Protein AF-R7K7F5-F1 (afdb_monomer)

Mean predicted aligned error: 11.97 Å

Nearest PDB structures (foldseek):
  2rld-assembly1_B  TM=5.251E-01  e=1.032E+00  Bacteroides thetaiotaomicron VPI-5482
  1is1-assembly1_A  TM=4.657E-01  e=9.134E+00  Vibrio parahaemolyticus
  3bt5-assembly1_A  TM=2.840E-01  e=6.474E+00  Deinococcus radiodurans R1 = ATCC 13939 = DSM 20539

Structure (mmCIF, N/CA/C/O backbone):
data_AF-R7K7F5-F1
#
_entry.id   AF-R7K7F5-F1
#
loop_
_atom_site.group_PDB
_atom_site.id
_atom_site.type_symbol
_atom_site.label_atom_id
_atom_site.label_alt_id
_atom_site.label_comp_id
_atom_site.label_asym_id
_atom_site.label_entity_id
_atom_site.label_seq_id
_atom_site.pdbx_PDB_ins_code
_atom_site.Cartn_x
_atom_site.Cartn_y
_atom_site.Cartn_z
_atom_site.occupancy
_atom_site.B_iso_or_equiv
_atom_site.auth_seq_id
_atom_site.auth_comp_id
_atom_site.auth_asym_id
_atom_site.auth_atom_id
_atom_site.pdbx_PDB_model_num
ATOM 1 N N . MET A 1 1 ? 0.189 36.444 13.139 1.00 42.84 1 MET A N 1
ATOM 2 C CA . MET A 1 1 ? -0.759 36.155 14.230 1.00 42.84 1 MET A CA 1
ATOM 3 C C . MET A 1 1 ? -0.309 34.833 1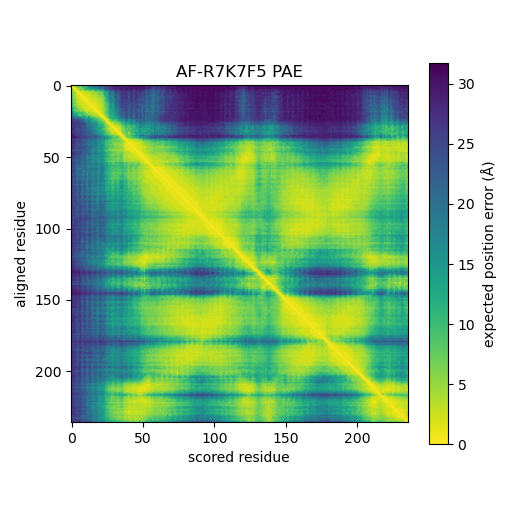4.823 1.00 42.84 1 MET A C 1
ATOM 5 O O . MET A 1 1 ? -0.380 33.825 14.134 1.00 42.84 1 MET A O 1
ATOM 9 N N . ALA A 1 2 ? 0.376 34.879 15.965 1.00 42.78 2 ALA A N 1
ATOM 10 C CA . ALA A 1 2 ? 0.943 33.694 16.593 1.00 42.78 2 ALA A CA 1
ATOM 11 C C . ALA A 1 2 ? -0.203 32.926 17.255 1.00 42.78 2 ALA A C 1
ATOM 13 O O . ALA A 1 2 ? -0.768 33.413 18.228 1.00 42.78 2 ALA A O 1
ATOM 14 N N . ASP A 1 3 ? -0.577 31.775 16.693 1.00 49.88 3 ASP A N 1
ATOM 15 C CA . ASP A 1 3 ? -1.422 30.800 17.382 1.00 49.88 3 ASP A CA 1
ATOM 16 C C . ASP A 1 3 ? -0.770 30.512 18.736 1.00 49.88 3 ASP A C 1
ATOM 18 O O . ASP A 1 3 ? 0.332 29.955 18.786 1.00 49.88 3 ASP A O 1
ATOM 22 N N . ASN A 1 4 ? -1.411 30.953 19.815 1.00 58.72 4 ASN A N 1
ATOM 23 C CA . ASN A 1 4 ? -0.859 30.895 21.157 1.00 58.72 4 ASN A CA 1
ATOM 24 C C . ASN A 1 4 ? -0.593 29.431 21.517 1.00 58.72 4 ASN A C 1
ATOM 26 O O . ASN A 1 4 ? -1.505 28.629 21.708 1.00 58.72 4 ASN A O 1
ATOM 30 N N . VAL A 1 5 ? 0.687 29.075 21.593 1.00 61.22 5 VAL A N 1
ATOM 31 C CA . VAL A 1 5 ? 1.154 27.727 21.947 1.00 61.22 5 VAL A CA 1
ATOM 32 C C . VAL A 1 5 ? 0.587 27.299 23.307 1.00 61.22 5 VAL A C 1
ATOM 34 O O . VAL A 1 5 ? 0.309 26.121 23.509 1.00 61.22 5 VAL A O 1
ATOM 37 N N . PHE A 1 6 ? 0.329 28.268 24.190 1.00 60.16 6 PHE A N 1
ATOM 38 C CA . PHE A 1 6 ? -0.319 28.073 25.483 1.00 60.16 6 PHE A CA 1
ATOM 39 C C . PHE A 1 6 ? -1.788 27.643 25.384 1.00 60.16 6 PHE A C 1
ATOM 41 O O . PHE A 1 6 ? -2.190 26.773 26.146 1.00 60.16 6 PHE A O 1
ATOM 48 N N . ASP A 1 7 ? -2.557 28.146 24.414 1.00 64.25 7 ASP A N 1
ATOM 49 C CA . ASP A 1 7 ? -3.960 27.742 24.237 1.00 64.25 7 ASP A CA 1
ATOM 50 C C . ASP A 1 7 ? -4.047 26.298 23.718 1.00 64.25 7 ASP A C 1
ATOM 52 O O . ASP A 1 7 ? -4.863 25.507 24.186 1.00 64.25 7 ASP A O 1
ATOM 56 N N . LYS A 1 8 ? -3.126 25.904 22.823 1.00 64.50 8 LYS A N 1
ATOM 57 C CA . LYS A 1 8 ? -3.000 24.507 22.362 1.00 64.50 8 LYS A CA 1
ATOM 58 C C . LYS A 1 8 ? -2.512 23.568 23.469 1.00 64.50 8 LYS A C 1
ATOM 60 O O . LYS A 1 8 ? -2.929 22.414 23.499 1.00 64.50 8 LYS A O 1
ATOM 65 N N . LEU A 1 9 ? -1.648 24.043 24.368 1.00 62.72 9 LEU A N 1
ATOM 66 C CA . LEU A 1 9 ? -1.193 23.289 25.541 1.00 62.72 9 LEU A CA 1
ATOM 67 C C . LEU A 1 9 ? -2.306 23.113 26.577 1.00 62.72 9 LEU A C 1
ATOM 69 O O . LEU A 1 9 ? -2.434 22.022 27.118 1.00 62.72 9 LEU A O 1
ATOM 73 N N . ASP A 1 10 ? -3.132 24.132 26.817 1.00 61.47 10 ASP A N 1
ATOM 74 C CA . ASP A 1 10 ? -4.262 24.049 27.751 1.00 61.47 10 ASP A CA 1
ATOM 75 C C . ASP A 1 10 ? -5.374 23.131 27.213 1.00 61.47 10 ASP A C 1
ATOM 77 O O . ASP A 1 10 ? -5.955 22.325 27.942 1.00 61.47 10 ASP A O 1
ATOM 81 N N . GLU A 1 11 ? -5.618 23.170 25.901 1.00 62.66 11 GLU A N 1
ATOM 82 C CA . GLU A 1 11 ? -6.550 22.260 25.237 1.00 62.66 11 GLU A CA 1
ATOM 83 C C . GLU A 1 11 ? -6.030 20.810 25.247 1.00 62.66 11 GLU A C 1
ATOM 85 O O . GLU A 1 11 ? -6.786 19.880 25.532 1.00 62.66 11 GLU A O 1
ATOM 90 N N . GLN A 1 12 ? -4.723 20.601 25.039 1.00 59.59 12 GLN A N 1
ATOM 91 C CA . GLN A 1 12 ? -4.098 19.281 25.168 1.00 59.59 12 GLN A CA 1
ATOM 92 C C . GLN A 1 12 ? -4.051 18.779 26.613 1.00 59.59 12 GLN A C 1
ATOM 94 O O . GLN A 1 12 ? -4.277 17.593 26.827 1.00 59.59 12 GLN A O 1
ATOM 99 N N . ALA A 1 13 ? -3.838 19.650 27.601 1.00 57.62 13 ALA A N 1
ATOM 100 C CA . ALA A 1 13 ? -3.879 19.297 29.018 1.00 57.62 13 ALA A CA 1
ATOM 101 C C . ALA A 1 13 ? -5.294 18.901 29.463 1.00 57.62 13 ALA A C 1
ATOM 103 O O . ALA A 1 13 ? -5.458 17.929 30.195 1.00 57.62 13 ALA A O 1
ATOM 104 N N . LYS A 1 14 ? -6.336 19.579 28.961 1.00 57.72 14 LYS A N 1
ATOM 105 C CA . LYS A 1 14 ? -7.742 19.195 29.187 1.00 57.72 14 LYS A CA 1
ATOM 106 C C . LYS A 1 14 ? -8.100 17.863 28.535 1.00 57.72 14 LYS A C 1
ATOM 108 O O . LYS A 1 14 ? -8.877 17.098 29.104 1.00 57.72 14 LYS A O 1
ATOM 113 N N . VAL A 1 15 ? -7.548 17.573 27.358 1.00 55.75 15 VAL A N 1
ATOM 114 C CA . VAL A 1 15 ? -7.740 16.282 26.683 1.00 55.75 15 VAL A CA 1
ATOM 115 C C . VAL A 1 15 ? -6.975 15.168 27.404 1.00 55.75 15 VAL A C 1
ATOM 117 O O . VAL A 1 15 ? -7.567 14.122 27.648 1.00 55.75 15 VAL A O 1
ATOM 120 N N . LEU A 1 16 ? -5.727 15.397 27.831 1.00 49.72 16 LEU A N 1
ATOM 121 C CA . LEU A 1 16 ? -4.965 14.438 28.641 1.00 49.72 16 LEU A CA 1
ATOM 122 C C . LEU A 1 16 ? -5.639 14.172 29.987 1.00 49.72 16 LEU A C 1
ATOM 124 O O . LEU A 1 16 ? -5.789 13.020 30.359 1.00 49.72 16 LEU A O 1
ATOM 128 N N . ALA A 1 17 ? -6.130 15.202 30.676 1.00 54.56 17 ALA A N 1
ATOM 129 C CA . ALA A 1 17 ? -6.840 15.034 31.943 1.00 54.56 17 ALA A CA 1
ATOM 130 C C . ALA A 1 17 ? -8.149 14.238 31.787 1.00 54.56 17 ALA A C 1
ATOM 132 O O . ALA A 1 17 ? -8.544 13.528 32.707 1.00 54.56 17 ALA A O 1
ATOM 133 N N . ARG A 1 18 ? -8.821 14.318 30.628 1.00 53.81 18 ARG A N 1
ATOM 134 C CA . ARG A 1 18 ? -9.973 13.452 30.313 1.00 53.81 18 ARG A CA 1
ATOM 135 C C . ARG A 1 18 ? -9.548 12.017 30.007 1.00 53.81 18 ARG A C 1
ATOM 137 O O . ARG A 1 18 ? -10.256 11.098 30.393 1.00 53.81 18 ARG A O 1
ATOM 144 N N . ILE A 1 19 ? -8.413 11.819 29.341 1.00 53.62 19 ILE A N 1
ATOM 145 C CA . ILE A 1 19 ? -7.899 10.487 28.996 1.00 53.62 19 ILE A CA 1
ATOM 146 C C . ILE A 1 19 ? -7.333 9.775 30.230 1.00 53.62 19 ILE A C 1
ATOM 148 O O . ILE A 1 19 ? -7.687 8.623 30.449 1.00 53.62 19 ILE A O 1
ATOM 152 N N . ASP A 1 20 ? -6.545 10.442 31.076 1.00 46.47 20 ASP A N 1
ATOM 153 C CA . ASP A 1 20 ? -6.024 9.866 32.325 1.00 46.47 20 ASP A CA 1
ATOM 154 C C . ASP A 1 20 ? -7.163 9.513 33.285 1.00 46.47 20 ASP A C 1
ATOM 156 O O . ASP A 1 20 ? -7.196 8.404 33.818 1.00 46.47 20 ASP A O 1
ATOM 160 N N . LYS A 1 21 ? -8.168 10.392 33.409 1.00 47.97 21 LYS A N 1
ATOM 161 C CA . LYS A 1 21 ? -9.383 10.098 34.178 1.00 47.97 21 LYS A CA 1
ATOM 162 C C . LYS A 1 21 ? -10.139 8.891 33.606 1.00 47.97 21 LYS A C 1
ATOM 164 O O . LYS A 1 21 ? -10.532 8.006 34.350 1.00 47.97 21 LYS A O 1
ATOM 169 N N . ASN A 1 22 ? -10.258 8.781 32.282 1.00 48.22 22 ASN A N 1
ATOM 170 C CA . ASN A 1 22 ? -10.951 7.665 31.628 1.00 48.22 22 ASN A CA 1
ATOM 171 C C . ASN A 1 22 ? -10.124 6.368 31.526 1.00 48.22 22 ASN A C 1
ATOM 173 O O . ASN A 1 22 ? -10.681 5.323 31.196 1.00 48.22 22 ASN A O 1
ATOM 177 N N . THR A 1 23 ? -8.816 6.398 31.788 1.00 43.00 23 THR A N 1
ATOM 178 C CA . THR A 1 23 ? -7.955 5.205 31.704 1.00 43.00 23 THR A CA 1
ATOM 179 C C . THR A 1 23 ? -7.727 4.583 33.084 1.00 43.00 23 THR A C 1
ATOM 181 O O . THR A 1 23 ? -7.620 3.361 33.168 1.00 43.00 23 THR A O 1
ATOM 184 N N . SER A 1 24 ? -7.741 5.372 34.172 1.00 43.38 24 SER A N 1
ATOM 185 C CA . SER A 1 24 ? -7.674 4.837 35.541 1.00 43.38 24 SER A CA 1
ATOM 186 C C . SER A 1 24 ? -9.042 4.577 36.186 1.00 43.38 24 SER A C 1
ATOM 188 O O . SER A 1 24 ? -9.156 3.600 36.920 1.00 43.38 24 SER A O 1
ATOM 190 N N . ASP A 1 25 ? -10.082 5.380 35.905 1.00 49.41 25 ASP A N 1
ATOM 191 C CA . ASP A 1 25 ? -11.393 5.234 36.578 1.00 49.41 25 ASP A CA 1
ATOM 192 C C . ASP A 1 25 ? -12.335 4.232 35.888 1.00 49.41 25 ASP A C 1
ATOM 194 O O . ASP A 1 25 ? -13.235 3.689 36.520 1.00 49.41 25 ASP A O 1
ATOM 198 N N . ASN A 1 26 ? -12.156 3.926 34.600 1.00 51.06 26 ASN A N 1
ATOM 199 C CA . ASN A 1 26 ? -13.122 3.065 33.901 1.00 51.06 26 ASN A CA 1
ATOM 200 C C . ASN A 1 26 ? -12.960 1.572 34.225 1.00 51.06 26 ASN A C 1
ATOM 202 O O . ASN A 1 26 ? -13.929 0.826 34.135 1.00 51.06 26 ASN A O 1
ATOM 206 N N . SER A 1 27 ? -11.773 1.134 34.660 1.00 52.81 27 SER A N 1
ATOM 207 C CA . SER A 1 27 ? -11.554 -0.238 35.146 1.00 52.81 27 SER A CA 1
ATOM 208 C C . SER A 1 27 ? -12.390 -0.530 36.395 1.00 52.81 27 SER A C 1
ATOM 210 O O . SER A 1 27 ? -13.025 -1.577 36.473 1.00 52.81 27 SER A O 1
ATOM 212 N N . SER A 1 28 ? -12.419 0.395 37.361 1.00 58.22 28 SER A N 1
ATOM 213 C CA . SER A 1 28 ? -13.213 0.249 38.585 1.00 58.22 28 SER A CA 1
ATOM 214 C C . SER A 1 28 ? -14.709 0.408 38.325 1.00 58.22 28 SER A C 1
ATOM 216 O O . SER A 1 28 ? -15.484 -0.317 38.935 1.00 58.22 28 SER A O 1
ATOM 218 N N . VAL A 1 29 ? -15.119 1.277 37.392 1.00 60.91 29 VAL A N 1
ATOM 219 C CA . VAL A 1 29 ? -16.533 1.452 37.005 1.00 60.91 29 VAL A CA 1
ATOM 220 C C . VAL A 1 29 ? -17.081 0.219 36.281 1.00 60.91 29 VAL A C 1
ATOM 222 O O . VAL A 1 29 ? -18.193 -0.217 36.568 1.00 60.91 29 VAL A O 1
ATOM 225 N N . VAL A 1 30 ? -16.309 -0.383 35.370 1.00 60.31 30 VAL A N 1
ATOM 226 C CA . VAL A 1 30 ? -16.699 -1.634 34.698 1.00 60.31 30 VAL A CA 1
ATOM 227 C C . VAL A 1 30 ? -16.749 -2.784 35.702 1.00 60.31 30 VAL A C 1
ATOM 229 O O . VAL A 1 30 ? -17.730 -3.524 35.711 1.00 60.31 30 VAL A O 1
ATOM 232 N N . ASP A 1 31 ? -15.765 -2.896 36.597 1.00 62.72 31 ASP A N 1
ATOM 233 C CA . ASP A 1 31 ? -15.765 -3.902 37.665 1.00 62.72 31 ASP A CA 1
ATOM 234 C C . ASP A 1 31 ? -16.919 -3.709 38.667 1.00 62.72 31 ASP A C 1
ATOM 236 O O . ASP A 1 31 ? -17.511 -4.693 39.115 1.00 62.72 31 ASP A O 1
ATOM 240 N N . GLU A 1 32 ? -17.276 -2.468 39.016 1.00 61.78 32 GLU A N 1
ATOM 241 C CA . GLU A 1 32 ? -18.440 -2.155 39.857 1.00 61.78 32 GLU A CA 1
ATOM 242 C C . GLU A 1 32 ? -19.752 -2.497 39.154 1.00 61.78 32 GLU A C 1
ATOM 244 O O . GLU A 1 32 ? -20.620 -3.128 39.762 1.00 61.78 32 GLU A O 1
ATOM 249 N N . MET A 1 33 ? -19.908 -2.142 37.877 1.00 60.66 33 MET A N 1
ATOM 250 C CA . MET A 1 33 ? -21.117 -2.465 37.116 1.00 60.66 33 MET A CA 1
ATOM 251 C C . MET A 1 33 ? -21.248 -3.973 36.857 1.00 60.66 33 MET A C 1
ATOM 253 O O . MET A 1 33 ? -22.356 -4.506 36.939 1.00 60.66 33 MET A O 1
ATOM 257 N N . LEU A 1 34 ? -20.137 -4.682 36.625 1.00 62.75 34 LEU A N 1
ATOM 258 C CA . LEU A 1 34 ? -20.099 -6.145 36.513 1.00 62.75 34 LEU A CA 1
ATOM 259 C C . LEU A 1 34 ? -20.484 -6.838 37.828 1.00 62.75 34 LEU A C 1
ATOM 261 O O . LEU A 1 34 ? -21.149 -7.872 37.795 1.00 62.75 34 LEU A O 1
ATOM 265 N N . LYS A 1 35 ? -20.090 -6.277 38.980 1.00 62.09 35 LYS A N 1
ATOM 266 C CA . LYS A 1 35 ? -20.391 -6.837 40.311 1.00 62.09 35 LYS A CA 1
ATOM 267 C C . LYS A 1 35 ? -21.779 -6.475 40.837 1.00 62.09 35 LYS A C 1
ATOM 269 O O . LYS A 1 35 ? -22.328 -7.248 41.620 1.00 62.09 35 LYS A O 1
ATOM 274 N N . THR A 1 36 ? -22.337 -5.334 40.432 1.00 58.97 36 THR A N 1
ATOM 275 C CA . THR A 1 36 ? -23.510 -4.746 41.104 1.00 58.97 36 THR A CA 1
ATOM 276 C C . THR A 1 36 ? -24.751 -4.687 40.209 1.00 58.97 36 THR A C 1
ATOM 278 O O . THR A 1 36 ? -25.832 -5.008 40.690 1.00 58.97 36 THR A O 1
ATOM 281 N N . ASN A 1 37 ? -24.621 -4.371 38.909 1.00 62.34 37 ASN A N 1
ATOM 282 C CA . ASN A 1 37 ? -25.755 -4.059 38.022 1.00 62.34 37 ASN A CA 1
ATOM 283 C C . ASN A 1 37 ? -25.584 -4.631 36.597 1.00 62.34 37 ASN A C 1
ATOM 285 O O . ASN A 1 37 ? -25.561 -3.900 35.603 1.00 62.34 37 ASN A O 1
ATOM 289 N N . SER A 1 38 ? -25.535 -5.961 36.463 1.00 68.38 38 SER A N 1
ATOM 290 C CA . SER A 1 38 ? -25.406 -6.632 35.155 1.00 68.38 38 SER A CA 1
ATOM 291 C C . SER A 1 38 ? -26.491 -6.220 34.143 1.00 68.38 38 SER A C 1
ATOM 293 O O . SER A 1 38 ? -26.207 -6.100 32.954 1.00 68.38 38 SER A O 1
ATOM 295 N N . SER A 1 39 ? -27.710 -5.924 34.610 1.00 77.00 39 SER A N 1
ATOM 296 C CA . SER A 1 39 ? -28.827 -5.403 33.805 1.00 77.00 39 SER A CA 1
ATOM 297 C C . SER A 1 39 ? -28.504 -4.075 33.110 1.00 77.00 39 SER A C 1
ATOM 299 O O . SER A 1 39 ? -28.768 -3.918 31.917 1.00 77.00 39 SER A O 1
ATOM 301 N N . GLU A 1 40 ? -27.921 -3.121 33.836 1.00 80.00 40 GLU A N 1
ATOM 302 C CA . GLU A 1 40 ? -27.567 -1.807 33.287 1.00 80.00 40 GLU A CA 1
ATOM 303 C C . GLU A 1 40 ? -26.436 -1.931 32.264 1.00 80.00 40 GLU A C 1
ATOM 305 O O . GLU A 1 40 ? -26.461 -1.261 31.232 1.00 80.00 40 GLU A O 1
ATOM 310 N N . LEU A 1 41 ? -25.490 -2.851 32.489 1.00 79.81 41 LEU A N 1
ATOM 311 C CA . LEU A 1 41 ? -24.412 -3.128 31.539 1.00 79.81 41 LEU A CA 1
ATOM 312 C C . LEU A 1 41 ? -24.944 -3.773 30.244 1.00 79.81 41 LEU A C 1
ATOM 314 O O . LEU A 1 41 ? -24.509 -3.414 29.150 1.00 79.81 41 LEU A O 1
ATOM 318 N N . VAL A 1 42 ? -25.939 -4.670 30.338 1.00 82.94 42 VAL A N 1
ATOM 319 C CA . VAL A 1 42 ? -26.652 -5.210 29.161 1.00 82.94 42 VAL A CA 1
ATOM 320 C C . VAL A 1 42 ? -27.335 -4.085 28.377 1.00 82.94 42 VAL A C 1
ATOM 322 O O . VAL A 1 42 ? -27.248 -4.042 27.147 1.00 82.94 42 VAL A O 1
ATOM 325 N N . GLU A 1 43 ? -28.028 -3.177 29.065 1.00 84.38 43 GLU A N 1
ATOM 326 C CA . GLU A 1 43 ? -28.718 -2.051 28.429 1.00 84.38 43 GLU A CA 1
ATOM 327 C C . GLU A 1 43 ? -27.739 -1.033 27.828 1.00 84.38 43 GLU A C 1
ATOM 329 O O . GLU A 1 43 ? -28.009 -0.461 26.767 1.00 84.38 43 GLU A O 1
ATOM 334 N N . PHE A 1 44 ? -26.586 -0.830 28.462 1.00 85.25 44 PHE A N 1
ATOM 335 C CA . PHE A 1 44 ? -25.499 -0.025 27.923 1.00 85.25 44 PHE A CA 1
ATOM 336 C C . PHE A 1 44 ? -24.994 -0.614 26.607 1.00 85.25 44 PHE A C 1
ATOM 338 O O . PHE A 1 44 ? -25.062 0.069 25.590 1.00 85.25 44 PHE A O 1
ATOM 345 N N . VAL A 1 45 ? -24.577 -1.886 26.588 1.00 84.56 45 VAL A N 1
ATOM 346 C CA . VAL A 1 45 ? -24.016 -2.539 25.387 1.00 84.56 45 VAL A CA 1
ATOM 347 C C . VAL A 1 45 ? -24.993 -2.502 24.209 1.00 84.56 45 VAL A C 1
ATOM 349 O O . VAL A 1 45 ? -24.580 -2.283 23.072 1.00 84.56 45 VAL A O 1
ATOM 352 N N . LYS A 1 46 ? -26.296 -2.673 24.466 1.00 85.81 46 LYS A N 1
ATOM 353 C CA . LYS A 1 46 ? -27.334 -2.632 23.421 1.00 85.81 46 LYS A CA 1
ATOM 354 C C . LYS A 1 46 ? -27.541 -1.247 22.809 1.00 85.81 46 LYS A C 1
ATOM 356 O O . LYS A 1 46 ? -27.928 -1.161 21.649 1.00 85.81 46 LYS A O 1
ATOM 361 N N . ASN A 1 47 ? -27.325 -0.192 23.588 1.00 86.06 47 ASN A N 1
ATOM 362 C CA . ASN A 1 47 ? -27.644 1.183 23.204 1.00 86.06 47 ASN A CA 1
ATOM 363 C C . ASN A 1 47 ? -26.406 2.051 22.938 1.00 86.06 47 ASN A C 1
ATOM 365 O O . ASN A 1 47 ? -26.559 3.209 22.560 1.00 86.06 47 ASN A O 1
ATOM 369 N N . ALA A 1 48 ? -25.206 1.550 23.218 1.00 85.38 48 ALA A N 1
ATOM 370 C CA . ALA A 1 48 ? -23.967 2.284 23.031 1.00 85.38 48 ALA A CA 1
ATOM 371 C C . ALA A 1 48 ? -23.541 2.283 21.559 1.00 85.38 48 ALA A C 1
ATOM 373 O O . ALA A 1 48 ? -23.649 1.274 20.853 1.00 85.38 48 ALA A O 1
ATOM 374 N N . ASP A 1 49 ? -23.001 3.416 21.122 1.00 85.19 49 ASP A N 1
ATOM 375 C CA . ASP A 1 49 ? -22.401 3.545 19.806 1.00 85.19 49 ASP A CA 1
ATOM 376 C C . ASP A 1 49 ? -21.061 2.814 19.781 1.00 85.19 49 ASP A C 1
ATOM 378 O O . ASP A 1 49 ? -20.240 2.918 20.694 1.00 85.19 49 ASP A O 1
ATOM 382 N N . ARG A 1 50 ? -20.818 2.081 18.696 1.00 86.19 50 ARG A N 1
ATOM 383 C CA . ARG A 1 50 ? -19.547 1.397 18.465 1.00 86.19 50 ARG A CA 1
ATOM 384 C C . ARG A 1 50 ? -18.620 2.306 17.682 1.00 86.19 50 ARG A C 1
ATOM 386 O O . ARG A 1 50 ? -18.932 2.704 16.554 1.00 86.19 50 ARG A O 1
ATOM 393 N N . VAL A 1 51 ? -17.466 2.604 18.259 1.00 83.38 51 VAL A N 1
ATOM 394 C CA . VAL A 1 51 ? -16.488 3.522 17.677 1.00 83.38 51 VAL A CA 1
ATOM 395 C C . VAL A 1 51 ? -15.103 2.899 17.751 1.00 83.38 51 VAL A C 1
ATOM 397 O O . VAL A 1 51 ? -14.665 2.451 18.805 1.00 83.38 51 VAL A O 1
ATOM 400 N N . PHE A 1 52 ? -14.399 2.877 16.626 1.00 81.88 52 PHE A N 1
ATOM 401 C CA . PHE A 1 52 ? -12.979 2.562 16.586 1.00 81.88 52 PHE A CA 1
ATOM 402 C C . PHE A 1 52 ? -12.174 3.811 16.912 1.00 81.88 52 PHE A C 1
ATOM 404 O O . PHE A 1 52 ? -12.302 4.826 16.225 1.00 81.88 52 PHE A O 1
ATOM 411 N N . ILE A 1 53 ? -11.319 3.721 17.924 1.00 81.75 53 ILE A N 1
ATOM 412 C CA . ILE A 1 53 ? -10.450 4.811 18.368 1.00 81.75 53 ILE A CA 1
ATOM 413 C C . ILE A 1 53 ? -9.000 4.398 18.146 1.00 81.75 53 ILE A C 1
ATOM 415 O O . ILE A 1 53 ? -8.601 3.277 18.463 1.00 81.75 53 ILE A O 1
ATOM 419 N N . TYR A 1 54 ? -8.213 5.298 17.560 1.00 81.06 54 TYR A N 1
ATOM 420 C CA . TYR A 1 54 ? -6.787 5.078 17.341 1.00 81.06 54 TYR A CA 1
ATOM 421 C C . TYR A 1 54 ? -6.041 4.923 18.676 1.00 81.06 54 TYR A C 1
ATOM 423 O O . TYR A 1 54 ? -6.201 5.754 19.566 1.00 81.06 54 TYR A O 1
ATOM 431 N N . CYS A 1 55 ? -5.188 3.900 18.795 1.00 78.12 55 CYS A N 1
ATOM 432 C CA . CYS A 1 55 ? -4.521 3.558 20.061 1.00 78.12 55 CYS A CA 1
ATOM 433 C C . CYS A 1 55 ? -3.472 4.582 20.531 1.00 78.12 55 CYS A C 1
ATOM 435 O O . CYS A 1 55 ? -3.064 4.549 21.686 1.00 78.12 55 CYS A O 1
ATOM 437 N N . GLY A 1 56 ? -2.984 5.449 19.640 1.00 78.00 56 GLY A N 1
ATOM 438 C CA . GLY A 1 56 ? -1.972 6.458 19.964 1.00 78.00 56 GLY A CA 1
ATOM 439 C C . GLY A 1 56 ? -2.524 7.881 19.999 1.00 78.00 56 GLY A C 1
ATOM 440 O O . GLY A 1 56 ? -3.720 8.122 19.861 1.00 78.00 56 GLY A O 1
ATOM 441 N N . ASP A 1 57 ? -1.626 8.858 20.095 1.00 82.12 57 ASP A N 1
ATOM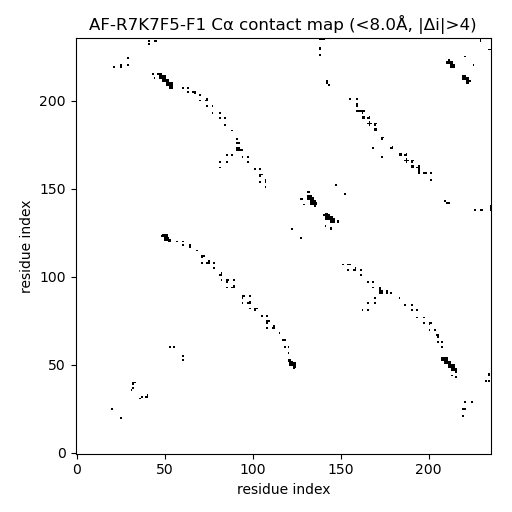 442 C CA . ASP A 1 57 ? -2.015 10.267 20.114 1.00 82.12 57 ASP A CA 1
ATOM 443 C C . ASP A 1 57 ? -2.483 10.778 18.744 1.00 82.12 57 ASP A C 1
ATOM 445 O O . ASP A 1 57 ? -2.007 10.360 17.680 1.00 82.12 57 ASP A O 1
ATOM 449 N N . LYS A 1 58 ? -3.340 11.808 18.761 1.00 80.88 58 LYS A N 1
ATOM 450 C CA . LYS A 1 58 ? -3.754 12.550 17.552 1.00 80.88 58 LYS A CA 1
ATOM 451 C C . LYS A 1 58 ? -2.552 13.089 16.760 1.00 80.88 58 LYS A C 1
ATOM 453 O O . LYS A 1 58 ? -2.584 13.134 15.526 1.00 80.88 58 LYS A O 1
ATOM 458 N N . SER A 1 59 ? -1.485 13.488 17.454 1.00 81.06 59 SER A N 1
ATOM 459 C CA . SER A 1 59 ? -0.237 13.975 16.853 1.00 81.06 59 SER A CA 1
ATOM 460 C C . SER A 1 59 ? 0.511 12.866 16.099 1.00 81.06 59 SER A C 1
ATOM 462 O O . SER A 1 59 ? 0.956 13.088 14.967 1.00 81.06 59 SER A O 1
ATOM 464 N N . ASP A 1 60 ? 0.589 11.661 16.669 1.00 84.38 60 ASP A N 1
ATOM 465 C CA . ASP A 1 60 ? 1.188 10.491 16.025 1.00 84.38 60 ASP A CA 1
ATOM 466 C C . ASP A 1 60 ? 0.371 10.050 14.804 1.00 84.38 60 ASP A C 1
ATOM 468 O O . ASP A 1 60 ? 0.927 9.865 13.717 1.00 84.38 60 ASP A O 1
ATOM 472 N N . LEU A 1 61 ? -0.961 10.007 14.919 1.00 81.56 61 LEU A N 1
ATOM 473 C CA . LEU A 1 61 ? -1.837 9.697 13.788 1.00 81.56 61 LEU A CA 1
ATOM 474 C C . LEU A 1 61 ? -1.645 10.684 12.628 1.00 81.56 61 LEU A C 1
ATOM 476 O O . LEU A 1 61 ? -1.524 10.281 11.467 1.00 81.56 61 LEU A O 1
ATOM 480 N N . SER A 1 62 ? -1.554 11.982 12.928 1.00 82.94 62 SER A N 1
ATOM 481 C CA . SER A 1 62 ? -1.263 13.018 11.931 1.00 82.94 62 SER A CA 1
ATOM 482 C C . SER A 1 62 ? 0.095 12.791 11.252 1.00 82.94 62 SER A C 1
ATOM 484 O O . SER A 1 62 ? 0.207 12.839 10.019 1.00 82.94 62 SER A O 1
ATOM 486 N N . ARG A 1 63 ? 1.130 12.439 12.028 1.00 85.56 63 ARG A N 1
ATOM 487 C CA . ARG A 1 63 ? 2.461 12.099 11.503 1.00 85.56 63 ARG A CA 1
ATOM 488 C C . ARG A 1 63 ? 2.418 10.860 10.603 1.00 85.56 63 ARG A C 1
ATOM 490 O O . ARG A 1 63 ? 3.017 10.878 9.521 1.00 85.56 63 ARG A O 1
ATOM 497 N N . LYS A 1 64 ? 1.693 9.812 10.997 1.00 84.31 64 LYS A N 1
ATOM 498 C CA . LYS A 1 64 ? 1.497 8.584 10.210 1.00 84.31 64 LYS A CA 1
ATOM 499 C C . LYS A 1 64 ? 0.737 8.852 8.911 1.00 84.31 64 LYS A C 1
ATOM 501 O O . LYS A 1 64 ? 1.198 8.434 7.845 1.00 84.31 64 LYS A O 1
ATOM 506 N N . ASN A 1 65 ? -0.344 9.631 8.958 1.00 83.94 65 ASN A N 1
ATOM 507 C CA . ASN A 1 65 ? -1.092 10.069 7.776 1.00 83.94 65 ASN A CA 1
ATOM 508 C C . ASN A 1 65 ? -0.201 10.859 6.804 1.00 83.94 65 ASN A C 1
ATOM 510 O O . ASN A 1 65 ? -0.191 10.584 5.599 1.00 83.94 65 ASN A O 1
ATOM 514 N N . LYS A 1 66 ? 0.624 11.782 7.318 1.00 86.88 66 LYS A N 1
ATOM 515 C CA . LYS A 1 66 ? 1.607 12.523 6.514 1.00 86.88 66 LYS A CA 1
ATOM 516 C C . LYS A 1 66 ? 2.639 11.588 5.876 1.00 86.88 66 LYS A C 1
ATOM 518 O O . LYS A 1 66 ? 2.907 11.705 4.681 1.00 86.88 66 LYS A O 1
A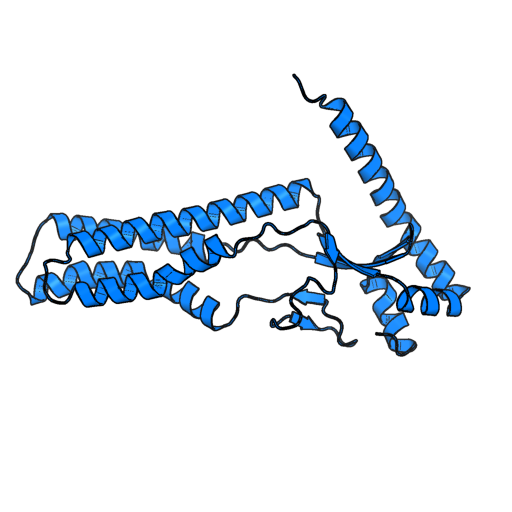TOM 523 N N . LYS A 1 67 ? 3.186 10.629 6.633 1.00 86.75 67 LYS A N 1
ATOM 524 C CA . LYS A 1 67 ? 4.142 9.626 6.125 1.00 86.75 67 LYS A CA 1
ATOM 525 C C . LYS A 1 67 ? 3.523 8.768 5.017 1.00 86.75 67 LYS A C 1
ATOM 527 O O . LYS A 1 67 ? 4.165 8.554 3.988 1.00 86.75 67 LYS A O 1
ATOM 532 N N . ARG A 1 68 ? 2.266 8.336 5.181 1.00 82.56 68 ARG A N 1
ATOM 533 C CA . ARG A 1 68 ? 1.520 7.564 4.173 1.00 82.56 68 ARG A CA 1
ATOM 534 C C . ARG A 1 68 ? 1.302 8.379 2.892 1.00 82.56 68 ARG A C 1
ATOM 536 O O . ARG A 1 68 ? 1.597 7.876 1.810 1.00 82.56 68 ARG A O 1
ATOM 543 N N . ARG A 1 69 ? 0.900 9.651 3.003 1.00 84.31 69 ARG A N 1
ATOM 544 C CA . ARG A 1 69 ? 0.766 10.567 1.854 1.00 84.31 69 ARG A CA 1
ATOM 545 C C . ARG A 1 69 ? 2.089 10.752 1.106 1.00 84.31 69 ARG A C 1
ATOM 547 O O . ARG A 1 69 ? 2.120 10.647 -0.115 1.00 84.31 69 ARG A O 1
ATOM 554 N N . ILE A 1 70 ? 3.188 10.981 1.827 1.00 86.56 70 ILE A N 1
ATOM 555 C CA . ILE A 1 70 ? 4.526 11.117 1.225 1.00 86.56 70 ILE A CA 1
ATOM 556 C C . ILE A 1 70 ? 4.937 9.825 0.510 1.00 86.56 70 ILE A C 1
ATOM 558 O O . ILE A 1 70 ? 5.471 9.888 -0.593 1.00 86.56 70 ILE A O 1
ATOM 562 N N . SER A 1 71 ? 4.673 8.657 1.107 1.00 85.25 71 SER A N 1
ATOM 563 C CA . SER A 1 71 ? 4.940 7.364 0.466 1.00 85.25 71 SER A CA 1
ATOM 564 C C . SER A 1 71 ? 4.177 7.232 -0.855 1.00 85.25 71 SER A C 1
ATOM 566 O O . SER A 1 71 ? 4.780 6.904 -1.870 1.00 85.25 71 SER A O 1
ATOM 568 N N . ILE A 1 72 ? 2.887 7.583 -0.888 1.00 84.44 72 ILE A N 1
ATOM 569 C CA . ILE A 1 72 ? 2.082 7.576 -2.122 1.00 84.44 72 ILE A CA 1
ATOM 570 C C . ILE A 1 72 ? 2.674 8.510 -3.188 1.00 84.44 72 ILE A C 1
ATOM 572 O O . ILE A 1 72 ? 2.828 8.098 -4.334 1.00 84.44 72 ILE A O 1
ATOM 576 N N . ILE A 1 73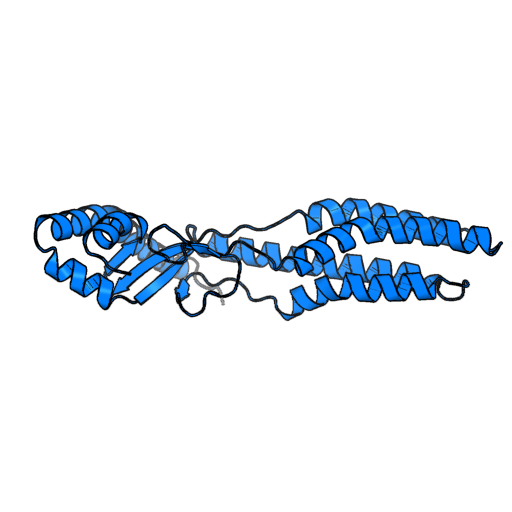 ? 3.066 9.731 -2.815 1.00 86.94 73 ILE A N 1
ATOM 577 C CA . ILE A 1 73 ? 3.694 10.684 -3.746 1.00 86.94 73 ILE A CA 1
ATOM 578 C C . ILE A 1 73 ? 4.997 10.111 -4.317 1.00 86.94 73 ILE A C 1
ATOM 580 O O . ILE A 1 73 ? 5.208 10.168 -5.524 1.00 86.94 73 ILE A O 1
ATOM 584 N N . LYS A 1 74 ? 5.851 9.506 -3.480 1.00 88.12 74 LYS A N 1
ATOM 585 C CA . LYS A 1 74 ? 7.089 8.858 -3.943 1.00 88.12 74 LYS A CA 1
ATOM 586 C C . LYS A 1 74 ? 6.806 7.752 -4.960 1.00 88.12 74 LYS A C 1
ATOM 588 O O . LYS A 1 74 ? 7.495 7.684 -5.971 1.00 88.12 74 LYS A O 1
ATOM 593 N N . LYS A 1 75 ? 5.782 6.925 -4.714 1.00 87.00 75 LYS A N 1
ATOM 594 C CA . LYS A 1 75 ? 5.356 5.864 -5.644 1.00 87.00 75 LYS A CA 1
ATOM 595 C C . LYS A 1 75 ? 4.947 6.451 -6.994 1.00 87.00 75 LYS A C 1
ATOM 597 O O . LYS A 1 75 ? 5.433 5.981 -8.010 1.00 87.00 75 LYS A O 1
ATOM 602 N N . LEU A 1 76 ? 4.134 7.510 -6.997 1.00 88.75 76 LEU A N 1
ATOM 603 C CA . LEU A 1 76 ? 3.717 8.192 -8.227 1.00 88.75 76 LEU A CA 1
ATOM 604 C C . LEU A 1 76 ? 4.896 8.773 -9.012 1.00 88.75 76 LEU A C 1
ATOM 606 O O . LEU A 1 76 ? 4.988 8.553 -10.214 1.00 88.75 76 LEU A O 1
ATOM 610 N N . VAL A 1 77 ? 5.797 9.496 -8.340 1.00 89.62 77 VAL A N 1
ATOM 611 C CA . VAL A 1 77 ? 6.961 10.116 -8.993 1.00 89.62 77 VAL A CA 1
ATOM 612 C C . VAL A 1 77 ? 7.859 9.054 -9.625 1.00 89.62 77 VAL A C 1
ATOM 614 O O . VAL A 1 77 ? 8.258 9.204 -10.775 1.00 89.62 77 VAL A O 1
ATOM 617 N N . LEU A 1 78 ? 8.136 7.961 -8.909 1.00 88.12 78 LEU A N 1
ATOM 618 C CA . LEU A 1 78 ? 8.949 6.863 -9.434 1.00 88.12 78 LEU A CA 1
ATOM 619 C C . LEU A 1 78 ? 8.258 6.172 -10.614 1.00 88.12 78 LEU A C 1
ATOM 621 O O . LEU A 1 78 ? 8.879 6.017 -11.657 1.00 88.12 78 LEU A O 1
ATOM 625 N N . SER A 1 79 ? 6.966 5.854 -10.511 1.00 88.69 79 SER A N 1
ATOM 626 C CA . SER A 1 79 ? 6.203 5.290 -11.631 1.00 88.69 79 SER A CA 1
ATOM 627 C C . SER A 1 79 ? 6.214 6.194 -12.871 1.00 88.69 79 SER A C 1
ATOM 629 O O . SER A 1 79 ? 6.351 5.697 -13.985 1.00 88.69 79 SER A O 1
ATOM 631 N N . LEU A 1 80 ? 6.120 7.518 -12.699 1.00 90.00 80 LEU A N 1
ATOM 632 C CA . LEU A 1 80 ? 6.196 8.476 -13.807 1.00 90.00 80 LEU A CA 1
ATOM 633 C C . LEU A 1 80 ? 7.563 8.464 -14.493 1.00 90.00 80 LEU A C 1
ATOM 635 O O . LEU A 1 80 ? 7.614 8.441 -15.720 1.00 90.00 80 LEU A O 1
ATOM 639 N N . ILE A 1 81 ? 8.657 8.442 -13.723 1.00 91.00 81 ILE A N 1
ATOM 640 C CA . ILE A 1 81 ? 10.020 8.357 -14.274 1.00 91.00 81 ILE A CA 1
ATOM 641 C C . ILE A 1 81 ? 10.145 7.130 -15.184 1.00 91.00 81 ILE A C 1
ATOM 643 O O . ILE A 1 81 ? 10.668 7.238 -16.288 1.00 91.00 81 ILE A O 1
ATOM 647 N N . GLN A 1 82 ? 9.599 5.993 -14.763 1.00 89.31 82 GLN A N 1
ATOM 648 C CA . GLN A 1 82 ? 9.696 4.734 -15.504 1.00 89.31 82 GLN A CA 1
ATOM 649 C C . GLN A 1 82 ? 8.807 4.678 -16.744 1.00 89.31 82 GLN A C 1
ATOM 651 O O . GLN A 1 82 ? 9.172 4.101 -17.764 1.00 89.31 82 GLN A O 1
ATOM 656 N N . ILE A 1 83 ? 7.634 5.312 -16.693 1.00 91.50 83 ILE A N 1
ATOM 657 C CA . ILE A 1 83 ? 6.822 5.489 -17.899 1.00 91.50 83 ILE A CA 1
ATOM 658 C C . ILE A 1 83 ? 7.602 6.335 -18.909 1.00 91.50 83 ILE A C 1
ATOM 660 O O . ILE A 1 83 ? 7.640 5.983 -20.084 1.00 91.50 83 ILE A O 1
ATOM 664 N N . ILE A 1 84 ? 8.261 7.410 -18.463 1.00 91.56 84 ILE A N 1
ATOM 665 C CA . ILE A 1 84 ? 9.039 8.301 -19.333 1.00 91.56 84 ILE A CA 1
ATOM 666 C C . ILE A 1 84 ? 10.246 7.580 -19.952 1.00 91.56 84 ILE A C 1
ATOM 668 O O . ILE A 1 84 ? 10.487 7.766 -21.146 1.00 91.56 84 ILE A O 1
ATOM 672 N N . THR A 1 85 ? 10.981 6.745 -19.204 1.00 90.56 85 THR A N 1
ATOM 673 C CA . THR A 1 85 ? 12.125 5.987 -19.757 1.00 90.56 85 THR A CA 1
ATOM 674 C C . THR A 1 85 ? 11.688 5.053 -20.883 1.00 90.56 85 THR A C 1
ATOM 676 O O . THR A 1 85 ? 12.311 5.025 -21.944 1.00 90.56 85 THR A O 1
ATOM 679 N N . VAL A 1 86 ? 10.571 4.346 -20.698 1.00 91.12 86 VAL A N 1
ATOM 680 C CA . VAL A 1 86 ? 9.994 3.465 -21.722 1.00 91.12 86 VAL A CA 1
ATOM 681 C C . VAL A 1 86 ? 9.441 4.266 -22.903 1.00 91.12 86 VAL A C 1
ATOM 683 O O . VAL A 1 86 ? 9.662 3.895 -24.057 1.00 91.12 86 VAL A O 1
ATOM 686 N N . LEU A 1 87 ? 8.777 5.396 -22.643 1.00 92.19 87 LEU A N 1
ATOM 687 C CA . LEU A 1 87 ? 8.237 6.273 -23.685 1.00 92.19 87 LEU A CA 1
ATOM 688 C C . LEU A 1 87 ? 9.348 6.863 -24.568 1.00 92.19 87 LEU A C 1
ATOM 690 O O . LEU A 1 87 ? 9.182 6.975 -25.780 1.00 92.19 87 LEU A O 1
ATOM 694 N N . ALA A 1 88 ? 10.507 7.182 -23.990 1.00 90.12 88 ALA A N 1
ATOM 695 C CA . ALA A 1 88 ? 11.671 7.667 -24.731 1.00 90.12 88 ALA A CA 1
ATOM 696 C C . ALA A 1 88 ? 12.239 6.625 -25.715 1.00 90.12 88 ALA A C 1
ATOM 698 O O . ALA A 1 88 ? 12.934 6.989 -26.663 1.00 90.12 88 ALA A O 1
ATOM 699 N N . ALA A 1 89 ? 11.924 5.342 -25.522 1.00 89.06 89 ALA A N 1
ATOM 700 C CA . ALA A 1 89 ? 12.307 4.239 -26.397 1.00 89.06 89 ALA A CA 1
ATOM 701 C C . ALA A 1 89 ? 11.143 3.722 -27.270 1.00 89.06 89 ALA A C 1
ATOM 703 O O . ALA A 1 89 ? 11.292 2.702 -27.939 1.00 89.06 89 ALA A O 1
ATOM 704 N N . ILE A 1 90 ? 9.995 4.413 -27.313 1.00 89.88 90 ILE A N 1
ATOM 705 C CA . ILE A 1 90 ? 8.770 3.919 -27.974 1.00 89.88 90 ILE A CA 1
ATOM 706 C C . ILE A 1 90 ? 8.915 3.693 -29.483 1.00 89.88 90 ILE A C 1
ATOM 708 O O . ILE A 1 90 ? 8.186 2.897 -30.067 1.00 89.88 90 ILE A O 1
ATOM 712 N N . TYR A 1 91 ? 9.863 4.387 -30.115 1.00 87.88 91 TYR A N 1
ATOM 713 C CA . TYR A 1 91 ? 10.153 4.253 -31.541 1.00 87.88 91 TYR A CA 1
ATOM 714 C C . TYR A 1 91 ? 10.802 2.897 -31.888 1.00 87.88 91 TYR A C 1
ATOM 716 O O . TYR A 1 91 ? 10.882 2.541 -33.063 1.00 87.88 91 TYR A O 1
ATOM 724 N N . ILE A 1 92 ? 11.290 2.149 -30.890 1.00 88.19 92 ILE A N 1
ATOM 725 C CA . ILE A 1 92 ? 11.860 0.811 -31.064 1.00 88.19 92 ILE A CA 1
ATOM 726 C C . ILE A 1 92 ? 10.709 -0.202 -31.179 1.00 88.19 92 ILE A C 1
ATOM 728 O O . ILE A 1 92 ? 9.772 -0.156 -30.373 1.00 88.19 92 ILE A O 1
ATOM 732 N N . PRO A 1 93 ? 10.764 -1.147 -32.139 1.00 87.81 93 PRO A N 1
ATOM 733 C CA . PRO A 1 93 ? 9.741 -2.177 -32.282 1.00 87.81 93 PRO A CA 1
ATOM 734 C C . PRO A 1 93 ? 9.457 -2.896 -30.958 1.00 87.81 93 PRO A C 1
ATOM 736 O O . PRO A 1 93 ? 10.372 -3.176 -30.191 1.00 87.81 93 PRO A O 1
ATOM 739 N N . TYR A 1 94 ? 8.187 -3.206 -30.696 1.00 87.81 94 TYR A N 1
ATOM 740 C CA . TYR A 1 94 ? 7.709 -3.925 -29.502 1.00 87.81 94 TYR A CA 1
ATOM 741 C C . TYR A 1 94 ? 7.829 -3.198 -28.148 1.00 87.81 94 TYR A C 1
ATOM 743 O O . TYR A 1 94 ? 7.231 -3.659 -27.176 1.00 87.81 94 TYR A O 1
ATOM 751 N N . MET A 1 95 ? 8.475 -2.026 -28.056 1.00 90.19 95 MET A N 1
ATOM 752 C CA . MET A 1 95 ? 8.500 -1.240 -26.805 1.00 90.19 95 MET A CA 1
ATOM 753 C C . MET A 1 95 ? 7.112 -0.742 -26.376 1.00 90.19 95 MET A C 1
ATOM 755 O O . MET A 1 95 ? 6.869 -0.500 -25.193 1.00 90.19 95 MET A O 1
ATOM 759 N N . TRP A 1 96 ? 6.160 -0.661 -27.308 1.00 90.19 96 TRP A N 1
ATOM 760 C CA . TRP A 1 96 ? 4.761 -0.357 -27.008 1.00 90.19 96 TRP A CA 1
ATOM 761 C C . TRP A 1 96 ? 4.101 -1.414 -26.106 1.00 90.19 96 TRP A C 1
ATOM 763 O O . TRP A 1 96 ? 3.273 -1.054 -25.271 1.00 90.19 96 TRP A O 1
ATOM 773 N N . CYS A 1 97 ? 4.510 -2.688 -26.183 1.00 91.62 97 CYS A N 1
ATOM 774 C CA . CYS A 1 97 ? 4.036 -3.736 -25.271 1.00 91.62 97 CYS A CA 1
ATOM 775 C C . CYS A 1 97 ? 4.462 -3.446 -23.825 1.00 91.62 97 CYS A C 1
ATOM 777 O O . CYS A 1 97 ? 3.666 -3.559 -22.892 1.00 91.62 97 CYS A O 1
ATOM 779 N N . VAL A 1 98 ? 5.719 -3.026 -23.650 1.00 92.25 98 VAL A N 1
ATOM 780 C CA . VAL A 1 98 ? 6.294 -2.659 -22.348 1.00 92.25 98 VAL A CA 1
ATOM 781 C C . VAL A 1 98 ? 5.565 -1.443 -21.782 1.00 92.25 98 VAL A C 1
ATOM 783 O O . VAL A 1 98 ? 5.223 -1.417 -20.600 1.00 92.25 98 VAL A O 1
ATOM 786 N N . LEU A 1 99 ? 5.255 -0.454 -22.626 1.00 92.44 99 LEU A N 1
ATOM 787 C CA . LEU A 1 99 ? 4.491 0.725 -22.223 1.00 92.44 99 LEU A CA 1
ATOM 788 C C . LEU A 1 99 ? 3.087 0.356 -21.722 1.00 92.44 99 LEU A C 1
ATOM 790 O O . LEU A 1 99 ? 2.686 0.821 -20.657 1.00 92.44 99 LEU A O 1
ATOM 794 N N . ILE A 1 100 ? 2.356 -0.506 -22.438 1.00 91.94 100 ILE A N 1
ATOM 795 C CA . ILE A 1 100 ? 1.020 -0.961 -22.014 1.00 91.94 100 ILE A CA 1
ATOM 796 C C . ILE A 1 100 ? 1.092 -1.638 -20.641 1.00 91.94 100 ILE A C 1
ATOM 798 O O . ILE A 1 100 ? 0.285 -1.334 -19.761 1.00 91.94 100 ILE A O 1
ATOM 802 N N . LEU A 1 101 ? 2.081 -2.511 -20.427 1.00 91.00 101 LEU A N 1
ATOM 803 C CA . LEU A 1 101 ? 2.258 -3.192 -19.145 1.00 91.00 101 LEU A CA 1
ATOM 804 C C . LEU A 1 101 ? 2.546 -2.197 -18.005 1.00 91.00 101 LEU A C 1
ATOM 806 O O . LEU A 1 101 ? 1.970 -2.321 -16.924 1.00 91.00 101 LEU A O 1
ATOM 810 N N . ASN A 1 102 ? 3.375 -1.175 -18.259 1.00 91.06 102 ASN A N 1
ATOM 811 C CA . ASN A 1 102 ? 3.642 -0.102 -17.293 1.00 91.06 102 ASN A CA 1
ATOM 812 C C . ASN A 1 102 ? 2.361 0.649 -16.930 1.00 91.06 102 ASN A C 1
ATOM 814 O O . ASN A 1 102 ? 2.105 0.878 -15.752 1.00 91.06 102 ASN A O 1
ATOM 818 N N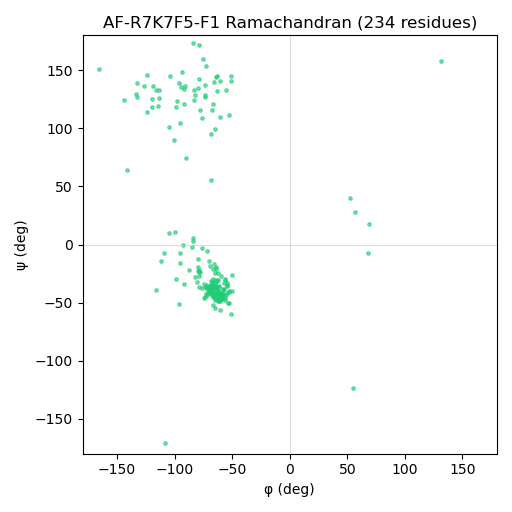 . LEU A 1 103 ? 1.540 1.009 -17.919 1.00 89.94 103 LEU A N 1
ATOM 819 C CA . LEU A 1 103 ? 0.286 1.725 -17.683 1.00 89.94 103 LEU A CA 1
ATOM 820 C C . LEU A 1 103 ? -0.695 0.897 -16.842 1.00 89.94 103 LEU A C 1
ATOM 822 O O . LEU A 1 103 ? -1.319 1.438 -15.931 1.00 89.94 103 LEU A O 1
ATOM 826 N N . LEU A 1 104 ? -0.789 -0.414 -17.090 1.00 89.00 104 LEU A N 1
ATOM 827 C CA . LEU A 1 104 ? -1.633 -1.320 -16.304 1.00 89.00 104 LEU A CA 1
ATOM 828 C C . LEU A 1 104 ? -1.154 -1.442 -14.853 1.00 89.00 104 LEU A C 1
ATOM 830 O O . LEU A 1 104 ? -1.950 -1.323 -13.922 1.00 89.00 104 LEU A O 1
ATOM 834 N N . ILE A 1 105 ? 0.146 -1.657 -14.646 1.00 87.88 105 ILE A N 1
ATOM 835 C CA . ILE A 1 105 ? 0.719 -1.847 -13.308 1.00 87.88 105 ILE A CA 1
ATOM 836 C C . ILE A 1 105 ? 0.710 -0.530 -12.523 1.00 87.88 105 ILE A C 1
ATOM 838 O O . ILE A 1 105 ? 0.350 -0.506 -11.345 1.00 87.88 105 ILE A O 1
ATOM 842 N N . TYR A 1 106 ? 1.044 0.589 -13.166 1.00 84.50 106 TYR A N 1
ATOM 843 C CA . TYR A 1 106 ? 1.108 1.899 -12.519 1.00 84.50 106 TYR A CA 1
ATOM 844 C C . TYR A 1 106 ? -0.230 2.641 -12.431 1.00 84.50 106 TYR A C 1
ATOM 846 O O . TYR A 1 106 ? -0.317 3.659 -11.739 1.00 84.50 106 TYR A O 1
ATOM 854 N N . ALA A 1 107 ? -1.310 2.076 -12.974 1.00 82.38 107 ALA A N 1
ATOM 855 C CA . ALA A 1 107 ? -2.664 2.472 -12.595 1.00 82.38 107 ALA A CA 1
ATOM 856 C C . ALA A 1 107 ? -2.925 2.263 -11.088 1.00 82.38 107 ALA A C 1
ATOM 858 O O . ALA A 1 107 ? -3.710 2.998 -10.491 1.00 82.38 107 ALA A O 1
ATOM 859 N N . TYR A 1 108 ? -2.237 1.316 -10.436 1.00 80.56 108 TYR A N 1
ATOM 860 C CA . TYR A 1 108 ? -2.397 1.051 -9.002 1.00 80.56 108 TYR A CA 1
ATOM 861 C C . TYR A 1 108 ? -1.960 2.218 -8.087 1.00 80.56 108 TYR A C 1
ATOM 863 O O . TYR A 1 108 ? -2.778 2.660 -7.275 1.00 80.56 108 TYR A O 1
ATOM 871 N N . PRO A 1 109 ? -0.725 2.753 -8.177 1.00 78.62 109 PRO A N 1
ATOM 872 C CA . PRO A 1 109 ? -0.320 3.968 -7.471 1.00 78.62 109 PRO A CA 1
ATOM 873 C C . PRO A 1 109 ? -1.300 5.131 -7.653 1.00 78.62 109 PRO A C 1
ATOM 875 O O . PRO A 1 109 ? -1.597 5.826 -6.683 1.00 78.62 109 PRO A O 1
ATOM 878 N N . ILE A 1 110 ? -1.829 5.310 -8.870 1.00 78.94 110 ILE A N 1
ATOM 879 C CA . ILE A 1 110 ? -2.808 6.356 -9.203 1.00 78.94 110 ILE A CA 1
ATOM 880 C C . ILE A 1 110 ? -4.125 6.103 -8.475 1.00 78.94 110 ILE A C 1
ATOM 882 O O . ILE A 1 110 ? -4.599 6.980 -7.757 1.00 78.94 110 ILE A O 1
ATOM 886 N N . TYR A 1 111 ? -4.676 4.893 -8.586 1.00 79.62 111 TYR A N 1
ATOM 887 C CA . TYR A 1 111 ? -5.875 4.490 -7.856 1.00 79.62 111 TYR A CA 1
ATOM 888 C C . TYR A 1 111 ? -5.712 4.749 -6.355 1.00 79.62 111 TYR A C 1
ATOM 890 O O . TYR A 1 111 ? -6.533 5.435 -5.753 1.00 79.62 111 TYR A O 1
ATOM 898 N N . LYS A 1 112 ? -4.601 4.292 -5.767 1.00 75.44 112 LYS A N 1
ATOM 899 C CA . LYS A 1 112 ? -4.320 4.454 -4.337 1.00 75.44 112 LYS A CA 1
ATOM 900 C C . LYS A 1 112 ? -4.178 5.917 -3.925 1.00 75.44 112 LYS A C 1
ATOM 902 O O . LYS A 1 112 ? -4.518 6.248 -2.794 1.00 75.44 112 LYS A O 1
ATOM 907 N N . ALA A 1 113 ? -3.684 6.780 -4.812 1.00 78.62 113 ALA A N 1
ATOM 908 C CA . ALA A 1 113 ? -3.606 8.215 -4.574 1.00 78.62 113 ALA A CA 1
ATOM 909 C C . ALA A 1 113 ? -4.978 8.895 -4.629 1.00 78.62 113 ALA A C 1
ATOM 911 O O . ALA A 1 113 ? -5.273 9.717 -3.765 1.00 78.62 113 ALA A O 1
ATOM 912 N N . VAL A 1 114 ? -5.825 8.530 -5.595 1.00 77.75 114 VAL A N 1
ATOM 913 C CA . VAL A 1 114 ? -7.180 9.086 -5.751 1.00 77.75 114 VAL A CA 1
ATOM 914 C C . VAL A 1 114 ? -8.099 8.633 -4.619 1.00 77.75 114 VAL A C 1
ATOM 916 O O . VAL A 1 114 ? -8.860 9.430 -4.080 1.00 77.75 114 VAL A O 1
ATOM 919 N N . THR A 1 115 ? -8.010 7.368 -4.207 1.00 74.69 115 THR A N 1
ATOM 920 C CA . THR A 1 115 ? -8.816 6.830 -3.102 1.00 74.69 115 THR A CA 1
ATOM 921 C C . THR A 1 115 ? -8.206 7.097 -1.728 1.00 74.69 115 THR A C 1
ATOM 923 O O . THR A 1 115 ? -8.724 6.602 -0.726 1.00 74.69 115 THR A O 1
ATOM 926 N N . PHE A 1 116 ? -7.086 7.823 -1.646 1.00 73.19 116 PHE A N 1
ATOM 927 C CA . PHE A 1 116 ? -6.439 8.097 -0.371 1.00 73.19 116 PHE A CA 1
ATOM 928 C C . PHE A 1 116 ? -7.315 9.013 0.481 1.00 73.19 116 PHE A C 1
ATOM 930 O O . PHE A 1 116 ? -7.506 10.187 0.170 1.00 73.19 116 PHE A O 1
ATOM 937 N N . LYS A 1 117 ? -7.777 8.486 1.613 1.00 76.50 117 LYS A N 1
ATOM 938 C CA . LYS A 1 117 ? -8.356 9.277 2.695 1.00 76.50 117 LYS A CA 1
ATOM 939 C C . LYS A 1 117 ? -7.431 9.191 3.910 1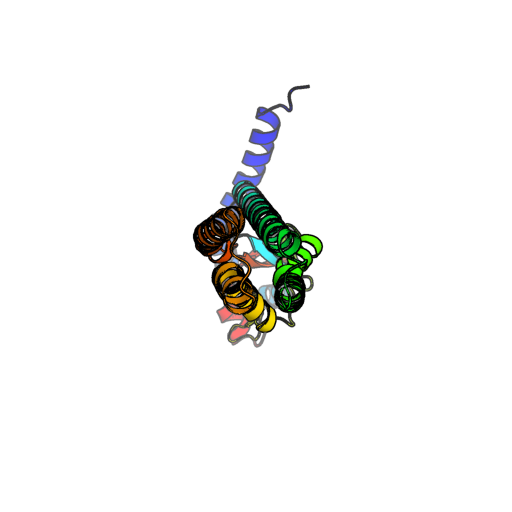.00 76.50 117 LYS A C 1
ATOM 941 O O . LYS A 1 117 ? -6.971 8.089 4.229 1.00 76.50 117 LYS A O 1
ATOM 946 N N . PRO A 1 118 ? -7.109 10.321 4.568 1.00 75.19 118 PRO A N 1
ATOM 947 C CA . PRO A 1 118 ? -6.418 10.271 5.848 1.00 75.19 118 PRO A CA 1
ATOM 948 C C . PRO A 1 118 ? -7.292 9.507 6.842 1.00 75.19 118 PRO A C 1
ATOM 950 O O . PRO A 1 118 ? -8.514 9.650 6.835 1.00 75.19 118 PRO A O 1
ATOM 953 N N . LEU A 1 119 ? -6.666 8.681 7.672 1.00 79.56 119 LEU A N 1
ATOM 954 C CA . LEU A 1 119 ? -7.401 7.933 8.680 1.00 79.56 119 LEU A CA 1
ATOM 955 C C . LEU A 1 119 ? -7.830 8.890 9.809 1.00 79.56 119 LEU A C 1
ATOM 957 O O . LEU A 1 119 ? -6.970 9.632 10.302 1.00 79.56 119 LEU A O 1
ATOM 961 N N . PRO A 1 120 ? -9.120 8.917 10.191 1.00 80.19 120 PRO A N 1
ATOM 962 C CA . PRO A 1 120 ? -9.607 9.743 11.290 1.00 80.19 120 PRO A CA 1
ATOM 963 C C . PRO A 1 120 ? -9.205 9.145 12.645 1.00 80.19 120 PRO A C 1
ATOM 965 O O . PRO A 1 120 ? -8.885 7.962 12.741 1.00 80.19 120 PRO A O 1
ATOM 968 N N . TYR A 1 121 ? -9.196 9.968 13.693 1.00 77.50 121 TYR A N 1
ATOM 969 C CA . TYR A 1 121 ? -8.873 9.515 15.053 1.00 77.50 121 TYR A CA 1
ATOM 970 C C . TYR A 1 121 ? -9.949 8.586 15.626 1.00 77.50 121 TYR A C 1
ATOM 972 O O . TYR A 1 121 ? -9.627 7.565 16.227 1.00 77.50 121 TYR A O 1
ATOM 980 N N . GLU A 1 122 ? -11.207 8.921 15.354 1.00 82.69 122 GLU A N 1
ATOM 981 C CA . GLU A 1 122 ? -12.392 8.137 15.682 1.00 82.69 122 GLU A CA 1
ATOM 982 C C . GLU A 1 122 ? -13.103 7.765 14.381 1.00 82.69 122 GLU A C 1
ATOM 984 O O . GLU A 1 122 ? -13.233 8.594 13.476 1.00 82.69 122 GLU A O 1
ATOM 989 N N . MET A 1 123 ? -13.548 6.518 14.274 1.00 82.06 123 MET A N 1
ATOM 990 C CA . MET A 1 123 ? -14.285 6.007 13.123 1.00 82.06 123 MET A CA 1
ATOM 991 C C . MET A 1 123 ? -15.500 5.239 13.620 1.00 82.06 123 MET A C 1
ATOM 993 O O . MET A 1 123 ? -15.371 4.328 14.439 1.00 82.06 123 MET A O 1
ATOM 997 N N . LYS A 1 124 ? -16.690 5.579 13.123 1.00 83.12 124 LYS A N 1
ATOM 998 C CA . LYS A 1 124 ? -17.894 4.818 13.470 1.00 83.12 124 LYS A CA 1
ATOM 999 C C . LYS A 1 124 ? -17.772 3.389 12.947 1.00 83.12 124 LYS A C 1
ATOM 1001 O O . LYS A 1 124 ? -17.263 3.167 11.850 1.00 83.12 124 LYS A O 1
ATOM 1006 N N . TYR A 1 125 ? -18.289 2.421 13.698 1.00 80.25 125 TYR A N 1
ATOM 1007 C CA . TYR A 1 125 ? -18.233 1.004 13.322 1.00 80.25 125 TYR A CA 1
ATOM 1008 C C . TYR A 1 125 ? -18.853 0.712 11.945 1.00 80.25 125 TYR A C 1
ATOM 1010 O O . TYR A 1 125 ? -18.398 -0.181 11.234 1.00 80.25 125 TYR A O 1
ATOM 1018 N N . ASP A 1 126 ? -19.863 1.485 11.537 1.00 76.25 126 ASP A N 1
ATOM 1019 C CA . ASP A 1 126 ? -20.510 1.351 10.226 1.00 76.25 126 ASP A CA 1
ATOM 1020 C C . ASP A 1 126 ? -19.723 1.984 9.073 1.00 76.25 126 ASP A C 1
ATOM 1022 O O . ASP A 1 126 ? -19.906 1.594 7.921 1.00 76.25 126 ASP A O 1
ATOM 1026 N N . GLU A 1 127 ? -18.839 2.938 9.370 1.00 72.56 127 GLU A N 1
ATOM 1027 C CA . GLU A 1 127 ? -17.943 3.550 8.382 1.00 72.56 127 GLU A CA 1
ATOM 1028 C C . GLU A 1 127 ? -16.726 2.666 8.091 1.00 72.56 127 GLU A C 1
ATOM 1030 O O . GLU A 1 127 ? -16.077 2.820 7.051 1.00 72.56 127 GLU A O 1
ATOM 1035 N N . MET A 1 128 ? -16.421 1.723 8.987 1.00 71.62 128 MET A N 1
ATOM 1036 C CA . MET A 1 128 ? -15.392 0.726 8.749 1.00 71.62 128 MET A CA 1
ATOM 1037 C C . MET A 1 128 ? -15.907 -0.311 7.742 1.00 71.62 128 MET A C 1
ATOM 1039 O O . MET A 1 128 ? -16.987 -0.877 7.902 1.00 71.62 128 MET A O 1
ATOM 1043 N N . ASP A 1 129 ? -15.144 -0.550 6.672 1.00 63.12 129 ASP A N 1
ATOM 1044 C CA . ASP A 1 129 ? -15.548 -1.461 5.597 1.00 63.12 129 ASP A CA 1
ATOM 1045 C C . ASP A 1 129 ? -15.660 -2.907 6.111 1.00 63.12 129 ASP A C 1
ATOM 1047 O O . ASP A 1 129 ? -14.667 -3.619 6.220 1.00 63.12 129 ASP A O 1
ATOM 1051 N N . LYS A 1 130 ? -16.888 -3.351 6.408 1.00 60.25 130 LYS A N 1
ATOM 1052 C CA . LYS A 1 130 ? -17.203 -4.719 6.861 1.00 60.25 130 LYS A CA 1
ATOM 1053 C C . LYS A 1 130 ? -17.083 -5.769 5.744 1.00 60.25 130 LYS A C 1
ATOM 1055 O O . LYS A 1 130 ? -17.297 -6.946 6.004 1.00 60.25 130 LYS A O 1
ATOM 1060 N N . LYS A 1 131 ? -16.832 -5.370 4.488 1.00 46.34 131 LYS A N 1
ATOM 1061 C CA . LYS A 1 131 ? -16.697 -6.296 3.345 1.00 46.34 131 LYS A CA 1
ATOM 1062 C C . LYS A 1 131 ? -15.247 -6.671 3.040 1.00 46.34 131 LYS A C 1
ATOM 1064 O O . LYS A 1 131 ? -15.021 -7.504 2.159 1.00 46.34 131 LYS A O 1
ATOM 1069 N N . SER A 1 132 ? -14.266 -6.046 3.690 1.00 50.97 132 SER A N 1
ATOM 1070 C CA . SER A 1 132 ? -12.862 -6.437 3.559 1.00 50.97 132 SER A CA 1
ATOM 1071 C C . SER A 1 132 ? -12.563 -7.680 4.405 1.00 50.97 132 SER A C 1
ATOM 1073 O O . SER A 1 132 ? -13.402 -8.141 5.175 1.00 50.97 132 SER A O 1
ATOM 1075 N N . SER A 1 133 ? -11.368 -8.249 4.241 1.00 51.34 133 SER A N 1
ATOM 1076 C CA . SER A 1 133 ? -10.827 -9.348 5.052 1.00 51.34 133 SER A CA 1
ATOM 1077 C C . SER A 1 133 ? -10.533 -8.900 6.489 1.00 51.34 133 SER A C 1
ATOM 1079 O O . SER A 1 133 ? -9.408 -8.985 6.966 1.00 51.34 133 SER A O 1
ATOM 1081 N N . GLY A 1 134 ? -11.540 -8.353 7.160 1.00 60.25 134 GLY A N 1
ATOM 1082 C CA . GLY A 1 134 ? -11.459 -7.963 8.549 1.00 60.25 134 GLY A CA 1
ATOM 1083 C C . GLY A 1 134 ? -11.224 -9.168 9.449 1.00 60.25 134 GLY A C 1
ATOM 1084 O O . GLY A 1 134 ? -11.733 -10.259 9.184 1.00 60.25 134 GLY A O 1
ATOM 1085 N N . ILE A 1 135 ? -10.456 -8.969 10.516 1.00 61.59 135 ILE A N 1
ATOM 1086 C CA . ILE A 1 135 ? -10.356 -9.952 11.588 1.00 61.59 135 ILE A CA 1
ATOM 1087 C C . ILE A 1 135 ? -11.615 -9.799 12.432 1.00 61.59 135 ILE A C 1
ATOM 1089 O O . ILE A 1 135 ? -11.852 -8.747 13.032 1.00 61.59 135 ILE A O 1
ATOM 1093 N N . TYR A 1 136 ? -12.420 -10.854 12.442 1.00 72.12 136 TYR A N 1
ATOM 1094 C CA . TYR A 1 136 ? -13.547 -10.994 13.347 1.00 72.12 136 TYR A CA 1
ATOM 1095 C C . TYR A 1 136 ? -13.114 -11.810 14.557 1.00 72.12 136 TYR A C 1
ATOM 1097 O O . TYR A 1 136 ? -12.388 -12.793 14.420 1.00 72.12 136 TYR A O 1
ATOM 1105 N N . ASP A 1 137 ? -13.567 -11.391 15.728 1.00 74.88 137 ASP A N 1
ATOM 1106 C CA . ASP A 1 137 ? -13.407 -12.146 16.967 1.00 74.88 137 ASP A CA 1
ATOM 1107 C C . ASP A 1 137 ? -14.514 -13.208 17.128 1.00 74.88 137 ASP A C 1
ATOM 1109 O O . ASP A 1 137 ? -15.485 -13.220 16.370 1.00 74.88 137 ASP A O 1
ATOM 1113 N N . ASP A 1 138 ? -14.409 -14.062 18.149 1.00 77.06 138 ASP A N 1
ATOM 1114 C CA . ASP A 1 138 ? -15.358 -15.126 18.518 1.00 77.06 138 ASP A CA 1
ATOM 1115 C C . ASP A 1 138 ? -16.820 -14.649 18.626 1.00 77.06 138 ASP A C 1
ATOM 1117 O O . ASP A 1 138 ? -17.754 -15.427 18.433 1.00 77.06 138 ASP A O 1
ATOM 1121 N N . ASN A 1 139 ? -17.033 -13.363 18.923 1.00 75.62 139 ASN A N 1
ATOM 1122 C CA . ASN A 1 139 ? -18.357 -12.740 18.997 1.00 75.62 139 ASN A CA 1
ATOM 1123 C C . ASN A 1 139 ? -18.894 -12.276 17.619 1.00 75.62 139 ASN A C 1
ATOM 1125 O O . ASN A 1 139 ? -19.948 -11.644 17.543 1.00 75.62 139 ASN A O 1
ATOM 1129 N N . ASN A 1 140 ? -18.192 -12.578 16.517 1.00 74.38 140 ASN A N 1
ATOM 1130 C CA . ASN A 1 140 ? -18.430 -12.072 15.156 1.00 74.38 140 ASN A CA 1
ATOM 1131 C C . ASN A 1 140 ? -18.408 -10.535 15.050 1.00 74.38 140 ASN A C 1
ATOM 1133 O O . ASN A 1 140 ? -19.055 -9.946 14.178 1.00 74.38 140 ASN A O 1
ATOM 1137 N N . ILE A 1 141 ? -17.660 -9.876 15.935 1.00 74.88 141 ILE A N 1
ATOM 1138 C CA . ILE A 1 141 ? -17.433 -8.430 15.907 1.00 74.88 141 ILE A CA 1
ATOM 1139 C C . ILE A 1 141 ? -16.131 -8.169 15.158 1.00 74.88 141 ILE A C 1
ATOM 1141 O O . ILE A 1 141 ? -15.142 -8.871 15.357 1.00 74.88 141 ILE A O 1
ATOM 1145 N N . LEU A 1 142 ? -16.149 -7.180 14.266 1.00 74.69 142 LEU A N 1
ATOM 1146 C CA . LEU A 1 142 ? -14.961 -6.728 13.556 1.00 74.69 142 LEU A CA 1
ATOM 1147 C C . LEU A 1 142 ? -14.009 -6.088 14.572 1.00 74.69 142 LEU A C 1
ATOM 1149 O O . LEU A 1 142 ? -14.382 -5.120 15.230 1.00 74.69 142 LEU A O 1
ATOM 1153 N N . CYS A 1 143 ? -12.794 -6.612 14.686 1.00 62.00 143 CYS A N 1
ATOM 1154 C CA . CYS A 1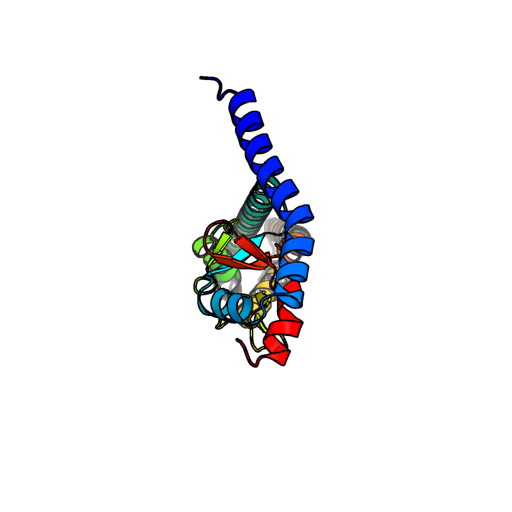 143 ? -11.775 -6.120 15.619 1.00 62.00 143 CYS A CA 1
ATOM 1155 C C . CYS A 1 143 ? -10.588 -5.468 14.903 1.00 62.00 143 CYS A C 1
ATOM 1157 O O . CYS A 1 143 ? -9.816 -4.744 15.521 1.00 62.00 143 CYS A O 1
ATOM 1159 N N . GLY A 1 144 ? -10.461 -5.671 13.593 1.00 55.50 144 GLY A N 1
ATOM 1160 C CA . GLY A 1 144 ? -9.418 -5.053 12.784 1.00 55.50 144 GLY A CA 1
ATOM 1161 C C . GLY A 1 144 ? -9.723 -5.176 11.299 1.00 55.50 144 GLY A C 1
ATOM 1162 O O . GLY A 1 144 ? -10.391 -6.115 10.868 1.00 55.50 144 GLY A O 1
ATOM 1163 N N . ASN A 1 145 ? -9.251 -4.218 10.502 1.00 55.47 145 ASN A N 1
ATOM 1164 C CA . ASN A 1 145 ? -9.361 -4.279 9.047 1.00 55.47 145 ASN A CA 1
ATOM 1165 C C . ASN A 1 145 ? -8.034 -4.740 8.446 1.00 55.47 145 ASN A C 1
ATOM 1167 O O . ASN A 1 145 ? -7.178 -3.927 8.083 1.00 55.47 145 ASN A O 1
ATOM 1171 N N . ASP A 1 146 ? -7.906 -6.052 8.293 1.00 48.84 146 ASP A N 1
ATOM 1172 C CA . ASP A 1 146 ? -6.739 -6.668 7.689 1.00 48.84 146 ASP A CA 1
ATOM 1173 C C . ASP A 1 146 ? -6.932 -6.799 6.183 1.00 48.84 146 ASP A C 1
ATOM 1175 O O . ASP A 1 146 ? -7.070 -7.872 5.600 1.00 48.84 146 ASP A O 1
ATOM 1179 N N . GLY A 1 147 ? -6.814 -5.669 5.500 1.00 52.81 147 GLY A N 1
ATOM 1180 C CA . GLY A 1 147 ? -5.915 -5.694 4.361 1.00 52.81 147 GLY A CA 1
ATOM 1181 C C . GLY A 1 147 ? -6.423 -5.135 3.049 1.00 52.81 147 GLY A C 1
ATOM 1182 O O . GLY A 1 147 ? -7.602 -5.042 2.715 1.00 52.81 147 GLY A O 1
ATOM 1183 N N . GLU A 1 148 ? -5.419 -4.790 2.253 1.00 61.22 148 GLU A N 1
ATOM 1184 C CA . GLU A 1 148 ? -5.559 -4.576 0.828 1.00 61.22 148 GLU A CA 1
ATOM 1185 C C . GLU A 1 148 ? -6.171 -5.810 0.160 1.00 61.22 148 GLU A C 1
ATOM 1187 O O . GLU A 1 148 ? -5.710 -6.934 0.379 1.00 61.22 148 GLU A O 1
ATOM 1192 N N . LYS A 1 149 ? -7.172 -5.591 -0.701 1.00 70.44 149 LYS A N 1
ATOM 1193 C CA . LYS A 1 149 ? -7.772 -6.653 -1.516 1.00 70.44 149 LYS A CA 1
ATOM 1194 C C . LYS A 1 149 ? -6.676 -7.429 -2.260 1.00 70.44 149 LYS A C 1
ATOM 1196 O O . LYS A 1 149 ? -5.684 -6.844 -2.694 1.00 70.44 149 LYS A O 1
ATOM 1201 N N . TRP A 1 150 ? -6.861 -8.737 -2.437 1.00 70.06 150 TRP A N 1
ATOM 1202 C CA . TRP A 1 150 ? -5.837 -9.641 -2.988 1.00 70.06 150 TRP A CA 1
ATOM 1203 C C . TRP A 1 150 ? -5.248 -9.161 -4.328 1.00 70.06 150 TRP A C 1
ATOM 1205 O O . TRP A 1 150 ? -4.034 -9.195 -4.516 1.00 70.06 150 TRP A O 1
ATOM 1215 N N . TYR A 1 151 ? -6.074 -8.613 -5.223 1.00 72.81 151 TYR A N 1
ATOM 1216 C CA . TYR A 1 151 ? -5.616 -8.068 -6.505 1.00 72.81 151 TYR A CA 1
ATOM 1217 C C . TYR A 1 151 ? -4.732 -6.821 -6.342 1.00 72.81 151 TYR A C 1
ATOM 1219 O O . TYR A 1 151 ? -3.826 -6.584 -7.135 1.00 72.81 151 TYR A O 1
ATOM 1227 N N . VAL A 1 152 ? -4.943 -6.041 -5.280 1.00 74.81 152 VAL A N 1
ATOM 1228 C CA . VAL A 1 152 ? -4.110 -4.883 -4.943 1.00 74.81 152 VAL A CA 1
ATOM 1229 C C . VAL A 1 152 ? -2.751 -5.335 -4.408 1.00 74.81 152 VAL A C 1
ATOM 1231 O O . VAL A 1 152 ? -1.733 -4.736 -4.752 1.00 74.81 152 VAL A O 1
ATOM 1234 N N . LYS A 1 153 ? -2.708 -6.439 -3.646 1.00 77.31 153 LYS A N 1
ATOM 1235 C CA . LYS A 1 153 ? -1.444 -7.076 -3.241 1.00 77.31 153 LYS A CA 1
ATOM 1236 C C . LYS A 1 153 ? -0.647 -7.546 -4.463 1.00 77.31 153 LYS A C 1
ATOM 1238 O O . LYS A 1 153 ? 0.550 -7.285 -4.532 1.00 77.31 153 LYS A O 1
ATOM 1243 N N . ILE A 1 154 ? -1.303 -8.159 -5.452 1.00 82.38 154 ILE A N 1
ATOM 1244 C CA . ILE A 1 154 ? -0.649 -8.572 -6.707 1.00 82.38 154 ILE A CA 1
ATOM 1245 C C . ILE A 1 154 ? -0.092 -7.359 -7.458 1.00 82.38 154 ILE A C 1
ATOM 1247 O O . ILE A 1 154 ? 1.079 -7.362 -7.821 1.00 82.38 154 ILE A O 1
ATOM 1251 N N . LEU A 1 155 ? -0.886 -6.298 -7.639 1.00 82.81 155 LEU A N 1
ATOM 1252 C CA . LEU A 1 155 ? -0.432 -5.074 -8.313 1.00 82.81 155 LEU A CA 1
ATOM 1253 C C . LEU A 1 155 ? 0.734 -4.400 -7.581 1.00 82.81 155 LEU A C 1
ATOM 1255 O O . LEU A 1 155 ? 1.649 -3.877 -8.214 1.00 82.81 155 LEU A O 1
ATOM 1259 N N . ARG A 1 156 ? 0.738 -4.449 -6.246 1.00 82.75 156 ARG A N 1
ATOM 1260 C CA . ARG A 1 156 ? 1.849 -3.968 -5.422 1.00 82.75 156 ARG A CA 1
ATOM 1261 C C . ARG A 1 156 ? 3.134 -4.750 -5.700 1.00 82.75 156 ARG A C 1
ATOM 1263 O O . ARG A 1 156 ? 4.174 -4.126 -5.875 1.00 82.75 156 ARG A O 1
ATOM 1270 N N . VAL A 1 157 ? 3.066 -6.082 -5.749 1.00 84.31 157 VAL A N 1
ATOM 1271 C CA . VAL A 1 157 ? 4.224 -6.936 -6.068 1.00 84.31 157 VAL A CA 1
ATOM 1272 C C . VAL A 1 157 ? 4.677 -6.712 -7.511 1.00 84.31 157 VAL A C 1
ATOM 1274 O O . VAL A 1 157 ? 5.867 -6.531 -7.757 1.00 84.31 157 VAL A O 1
ATOM 1277 N N . ALA A 1 158 ? 3.739 -6.626 -8.455 1.00 87.56 158 ALA A N 1
ATOM 1278 C CA . ALA A 1 158 ? 4.036 -6.330 -9.852 1.00 87.56 158 ALA A CA 1
ATOM 1279 C C . ALA A 1 158 ? 4.778 -4.992 -10.000 1.00 87.56 158 ALA A C 1
ATOM 1281 O O . ALA A 1 158 ? 5.781 -4.931 -10.701 1.00 87.56 158 ALA A O 1
ATOM 1282 N N . ALA A 1 159 ? 4.363 -3.948 -9.275 1.00 85.75 159 ALA A N 1
ATOM 1283 C CA . ALA A 1 159 ? 5.027 -2.644 -9.286 1.00 85.75 159 ALA A CA 1
ATOM 1284 C C . ALA A 1 159 ? 6.458 -2.663 -8.711 1.00 85.75 159 ALA A C 1
ATOM 1286 O O . ALA A 1 159 ? 7.259 -1.807 -9.075 1.00 85.75 159 ALA A O 1
ATOM 1287 N N . ILE A 1 160 ? 6.798 -3.626 -7.844 1.00 85.50 160 ILE A N 1
ATOM 1288 C CA . ILE A 1 160 ? 8.174 -3.828 -7.349 1.00 85.50 160 ILE A CA 1
ATOM 1289 C C . ILE A 1 160 ? 9.048 -4.500 -8.415 1.00 85.50 160 ILE A C 1
ATOM 1291 O O . ILE A 1 160 ? 10.226 -4.178 -8.536 1.00 85.50 160 ILE A O 1
ATOM 1295 N N . ILE A 1 161 ? 8.480 -5.436 -9.178 1.00 88.56 161 ILE A N 1
ATOM 1296 C CA . ILE A 1 161 ? 9.199 -6.214 -10.199 1.00 88.56 161 ILE A CA 1
ATOM 1297 C C . ILE A 1 161 ? 9.355 -5.415 -11.500 1.00 88.56 161 ILE A C 1
ATOM 1299 O O . ILE A 1 161 ? 10.360 -5.543 -12.200 1.00 88.56 161 ILE A O 1
ATOM 1303 N N . MET A 1 162 ? 8.385 -4.553 -11.806 1.00 90.50 162 MET A N 1
ATOM 1304 C CA . MET A 1 162 ? 8.303 -3.808 -13.060 1.00 90.50 162 MET A CA 1
ATOM 1305 C C . MET A 1 162 ? 9.560 -3.012 -13.466 1.00 90.50 162 MET A C 1
ATOM 1307 O O . MET A 1 162 ? 9.939 -3.079 -14.633 1.00 90.50 162 MET A O 1
ATOM 1311 N N . PRO A 1 163 ? 10.275 -2.330 -12.553 1.00 90.75 163 PRO A N 1
ATOM 1312 C CA . PRO A 1 163 ? 11.543 -1.665 -12.862 1.00 90.75 163 PRO A CA 1
ATOM 1313 C C . PRO A 1 163 ? 12.587 -2.588 -13.490 1.00 90.75 163 PRO A C 1
ATOM 1315 O O . PRO A 1 163 ? 13.253 -2.225 -14.455 1.00 90.75 163 PRO A O 1
ATOM 1318 N N . TYR A 1 164 ? 12.696 -3.813 -12.982 1.00 90.25 164 TYR A N 1
ATOM 1319 C CA . TYR A 1 164 ? 13.639 -4.795 -13.504 1.00 90.25 164 TYR A CA 1
ATOM 1320 C C . TYR A 1 164 ? 13.195 -5.314 -14.871 1.00 90.25 164 TYR A C 1
ATOM 1322 O O . TYR A 1 164 ? 14.021 -5.467 -15.767 1.00 90.25 164 TYR A O 1
ATOM 1330 N N . LEU A 1 165 ? 11.888 -5.520 -15.063 1.00 91.75 165 LEU A N 1
ATOM 1331 C CA . LEU A 1 165 ? 11.335 -5.877 -16.370 1.00 91.75 165 LEU A CA 1
ATOM 1332 C C . LEU A 1 165 ? 11.573 -4.772 -17.406 1.00 91.75 165 LEU A C 1
ATOM 1334 O O . LEU A 1 165 ? 11.934 -5.085 -18.540 1.00 91.75 165 LEU A O 1
ATOM 1338 N N . ASN A 1 166 ? 11.444 -3.498 -17.025 1.00 92.00 166 ASN A N 1
ATOM 1339 C CA . ASN A 1 166 ? 11.780 -2.362 -17.886 1.00 92.00 166 ASN A CA 1
ATOM 1340 C C . ASN A 1 166 ? 13.261 -2.354 -18.250 1.00 92.00 166 ASN A C 1
ATOM 1342 O O . ASN A 1 166 ? 13.585 -2.273 -19.430 1.00 92.00 166 ASN A O 1
ATOM 1346 N N . ALA A 1 167 ? 14.151 -2.503 -17.266 1.00 91.75 167 ALA A N 1
ATOM 1347 C CA . ALA A 1 167 ? 15.593 -2.553 -17.491 1.00 91.75 167 ALA A CA 1
ATOM 1348 C C . A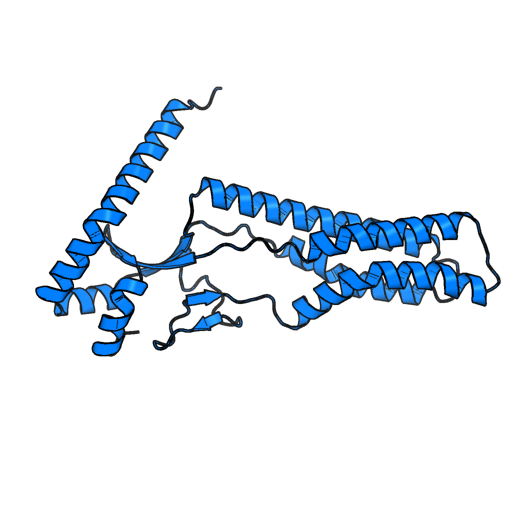LA A 1 167 ? 15.986 -3.693 -18.449 1.00 91.75 167 ALA A C 1
ATOM 1350 O O . ALA A 1 167 ? 16.728 -3.474 -19.406 1.00 91.75 167 ALA A O 1
ATOM 1351 N N . VAL A 1 168 ? 15.437 -4.897 -18.250 1.00 91.81 168 VAL A N 1
ATOM 1352 C CA . VAL A 1 168 ? 15.661 -6.039 -19.152 1.00 91.81 168 VAL A CA 1
ATOM 1353 C C . VAL A 1 168 ? 15.111 -5.747 -20.546 1.00 91.81 168 VAL A C 1
ATOM 1355 O O . VAL A 1 168 ? 15.787 -6.013 -21.535 1.00 91.81 168 VAL A O 1
ATOM 1358 N N . SER A 1 169 ? 13.918 -5.160 -20.645 1.00 91.25 169 SER A N 1
ATOM 1359 C CA . SER A 1 169 ? 13.281 -4.851 -21.930 1.00 91.25 169 SER A CA 1
ATOM 1360 C C . SER A 1 169 ? 14.049 -3.789 -22.719 1.00 91.25 169 SER A C 1
ATOM 1362 O O . SER A 1 169 ? 14.288 -3.969 -23.910 1.00 91.25 169 SER A O 1
ATOM 1364 N N . LEU A 1 170 ? 14.496 -2.723 -22.049 1.00 89.69 170 LEU A N 1
ATOM 1365 C CA . LEU A 1 170 ? 15.304 -1.638 -22.616 1.00 89.69 170 LEU A CA 1
ATOM 1366 C C . LEU A 1 170 ? 16.696 -2.094 -23.067 1.00 89.69 170 LEU A C 1
ATOM 1368 O O . LEU A 1 170 ? 17.351 -1.387 -23.828 1.00 89.69 170 LEU A O 1
ATOM 1372 N N . TRP A 1 171 ? 17.148 -3.263 -22.618 1.00 88.88 171 TRP A N 1
ATOM 1373 C CA . TRP A 1 171 ? 18.384 -3.877 -23.081 1.00 88.88 171 TRP A CA 1
ATOM 1374 C C . TRP A 1 171 ? 18.141 -4.911 -24.190 1.00 88.88 171 TRP A C 1
ATOM 1376 O O . TRP A 1 171 ? 18.751 -4.835 -25.256 1.00 88.88 171 TRP A O 1
ATOM 1386 N N . LEU A 1 172 ? 17.219 -5.851 -23.968 1.00 89.62 172 LEU A N 1
ATOM 1387 C CA . LEU A 1 172 ? 17.003 -7.012 -24.831 1.00 89.62 172 LEU A CA 1
ATOM 1388 C C . LEU A 1 172 ? 16.289 -6.660 -26.141 1.00 89.62 172 LEU A C 1
ATOM 1390 O O . LEU A 1 172 ? 16.709 -7.107 -27.207 1.00 89.62 172 LEU A O 1
ATOM 1394 N N . ILE A 1 173 ? 15.218 -5.862 -26.082 1.00 88.88 173 ILE A N 1
ATOM 1395 C CA . ILE A 1 173 ? 14.410 -5.535 -27.266 1.00 88.88 173 ILE A CA 1
ATOM 1396 C C . ILE A 1 173 ? 15.238 -4.743 -28.291 1.00 88.88 173 ILE A C 1
ATOM 1398 O O . ILE A 1 173 ? 15.252 -5.130 -29.464 1.00 88.88 173 ILE A O 1
ATOM 1402 N N . PRO A 1 174 ? 15.994 -3.699 -27.895 1.00 87.31 174 PRO A N 1
ATOM 1403 C CA . PRO A 1 174 ? 16.857 -2.988 -28.832 1.00 87.31 174 PRO A CA 1
ATOM 1404 C C . PRO A 1 174 ? 17.987 -3.868 -29.380 1.00 87.31 174 PRO A C 1
ATOM 1406 O O . PRO A 1 174 ? 18.292 -3.779 -30.567 1.00 87.31 174 PRO A O 1
ATOM 1409 N N . ALA A 1 175 ? 18.561 -4.764 -28.563 1.00 86.44 175 ALA A N 1
ATOM 1410 C CA . ALA A 1 175 ? 19.602 -5.692 -29.007 1.00 86.44 175 ALA A CA 1
ATOM 1411 C C . ALA A 1 175 ? 19.104 -6.654 -30.100 1.00 86.44 175 ALA A C 1
ATOM 1413 O O . ALA A 1 175 ? 19.771 -6.812 -31.120 1.00 86.44 175 ALA A O 1
ATOM 1414 N N . ILE A 1 176 ? 17.910 -7.238 -29.932 1.00 86.62 176 ILE A N 1
ATOM 1415 C CA . ILE A 1 176 ? 17.278 -8.102 -30.947 1.00 86.62 176 ILE A CA 1
ATOM 1416 C C . ILE A 1 176 ? 16.963 -7.309 -32.223 1.00 86.62 176 ILE A C 1
ATOM 1418 O O . ILE A 1 176 ? 17.120 -7.822 -33.328 1.00 86.62 176 ILE A O 1
ATOM 1422 N N . ALA A 1 177 ? 16.555 -6.045 -32.085 1.00 84.56 177 ALA A N 1
ATOM 1423 C CA . ALA A 1 177 ? 16.278 -5.160 -33.214 1.00 84.56 177 ALA A CA 1
ATOM 1424 C C . ALA A 1 177 ? 17.546 -4.602 -33.900 1.00 84.56 177 ALA A C 1
ATOM 1426 O O . ALA A 1 177 ? 17.426 -3.866 -34.878 1.00 84.56 177 ALA A O 1
ATOM 1427 N N . GLY A 1 178 ? 18.750 -4.900 -33.392 1.00 82.44 178 GLY A N 1
ATOM 1428 C CA . GLY A 1 178 ? 20.009 -4.343 -33.899 1.00 82.44 178 GLY A CA 1
ATOM 1429 C C . GLY A 1 178 ? 20.188 -2.841 -33.628 1.00 82.44 178 GLY A C 1
ATOM 1430 O O . GLY A 1 178 ? 21.009 -2.188 -34.269 1.00 82.44 178 GLY A O 1
ATOM 1431 N N . ILE A 1 179 ? 19.426 -2.273 -32.688 1.00 80.50 179 ILE A N 1
ATOM 1432 C CA . ILE A 1 179 ? 19.451 -0.852 -32.327 1.00 80.50 179 ILE A CA 1
ATOM 1433 C C . ILE A 1 179 ? 20.191 -0.708 -30.998 1.00 80.50 179 ILE A C 1
ATOM 1435 O O . ILE A 1 179 ? 19.625 -0.923 -29.931 1.00 80.50 179 ILE A O 1
ATOM 1439 N N . VAL A 1 180 ? 21.456 -0.289 -31.041 1.00 74.31 180 VAL A N 1
ATOM 1440 C CA . VAL A 1 180 ? 22.238 -0.015 -29.826 1.00 74.31 180 VAL A CA 1
ATOM 1441 C C . VAL A 1 180 ? 22.553 1.472 -29.755 1.00 74.31 180 VAL A C 1
ATOM 1443 O O . VAL A 1 180 ? 23.200 2.031 -30.638 1.00 74.31 180 VAL A O 1
ATOM 1446 N N . ARG A 1 181 ? 22.082 2.134 -28.695 1.00 79.00 181 ARG A N 1
ATOM 1447 C CA . ARG A 1 181 ? 22.348 3.553 -28.432 1.00 79.00 181 ARG A CA 1
ATOM 1448 C C . ARG A 1 181 ? 22.773 3.753 -26.985 1.00 79.00 181 ARG A C 1
ATOM 1450 O O . ARG A 1 181 ? 22.174 3.184 -26.080 1.00 79.00 181 ARG A O 1
ATOM 1457 N N . ILE A 1 182 ? 23.772 4.608 -26.767 1.00 81.69 182 ILE A N 1
ATOM 1458 C CA . ILE A 1 182 ? 24.387 4.839 -25.447 1.00 81.69 182 ILE A CA 1
ATOM 1459 C C . ILE A 1 182 ? 23.356 5.276 -24.395 1.00 81.69 182 ILE A C 1
ATOM 1461 O O . ILE A 1 182 ? 23.399 4.812 -23.260 1.00 81.69 182 ILE A O 1
ATOM 1465 N N . TYR A 1 183 ? 22.382 6.110 -24.765 1.00 80.38 183 TYR A N 1
ATOM 1466 C CA . TYR A 1 183 ? 21.360 6.568 -23.820 1.00 80.38 183 TYR A CA 1
ATOM 1467 C C . TYR A 1 183 ? 20.421 5.453 -23.327 1.00 80.38 183 TYR A C 1
ATOM 1469 O O . TYR A 1 183 ? 19.827 5.602 -22.265 1.00 80.38 183 TYR A O 1
ATOM 1477 N N . LEU A 1 184 ? 20.298 4.327 -24.043 1.00 85.44 184 LEU A N 1
ATOM 1478 C CA . LEU A 1 184 ? 19.501 3.191 -23.569 1.00 85.44 184 LEU A CA 1
ATOM 1479 C C . LEU A 1 184 ? 20.134 2.574 -22.319 1.00 85.44 184 LEU A C 1
ATOM 1481 O O . LEU A 1 184 ? 19.420 2.239 -21.382 1.00 85.44 184 LEU A O 1
ATOM 1485 N N . PHE A 1 185 ? 21.468 2.531 -22.239 1.00 85.75 185 PHE A N 1
ATOM 1486 C CA . PHE A 1 185 ? 22.171 2.100 -21.026 1.00 85.75 185 PHE A CA 1
ATOM 1487 C C . PHE A 1 185 ? 21.937 3.052 -19.849 1.00 85.75 185 PHE A C 1
ATOM 1489 O O . PHE A 1 185 ?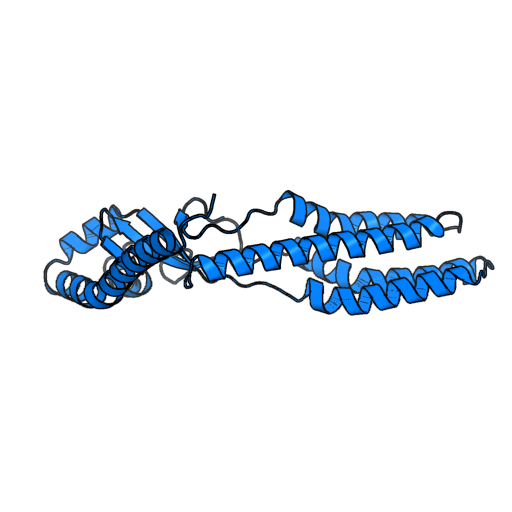 21.850 2.605 -18.707 1.00 85.75 185 PHE A O 1
ATOM 1496 N N . VAL A 1 186 ? 21.776 4.352 -20.121 1.00 89.12 186 VAL A N 1
ATOM 1497 C CA . VAL A 1 186 ? 21.386 5.327 -19.093 1.00 89.12 186 VAL A CA 1
ATOM 1498 C C . VAL A 1 186 ? 19.982 5.010 -18.575 1.00 89.12 186 VAL A C 1
ATOM 1500 O O . VAL A 1 186 ? 19.789 4.965 -17.363 1.00 89.12 186 VAL A O 1
ATOM 1503 N N . PHE A 1 187 ? 19.018 4.720 -19.456 1.00 91.06 187 PHE A N 1
ATOM 1504 C CA . PHE A 1 187 ? 17.658 4.348 -19.044 1.00 91.06 187 PHE A CA 1
ATOM 1505 C C . PHE A 1 187 ? 17.615 3.037 -18.256 1.00 91.06 187 PHE A C 1
ATOM 1507 O O . PHE A 1 187 ? 16.972 2.989 -17.212 1.00 91.06 187 PHE A O 1
ATOM 1514 N N . VAL A 1 188 ? 18.371 2.018 -18.676 1.00 89.94 188 VAL A N 1
ATOM 1515 C CA . VAL A 1 188 ? 18.545 0.769 -17.914 1.00 89.94 188 VAL A CA 1
ATOM 1516 C C . VAL A 1 188 ? 19.072 1.061 -16.505 1.00 89.94 188 VAL A C 1
ATOM 1518 O O . VAL A 1 188 ? 18.534 0.550 -15.525 1.00 89.94 188 VAL A O 1
ATOM 1521 N N . GLY A 1 189 ? 20.086 1.924 -16.383 1.00 90.31 189 GLY A N 1
ATOM 1522 C CA . GLY A 1 189 ? 20.616 2.350 -15.086 1.00 90.31 189 GLY A CA 1
ATOM 1523 C C . GLY A 1 189 ? 19.570 3.054 -14.217 1.00 90.31 189 GLY A C 1
ATOM 1524 O O . GLY A 1 189 ? 19.440 2.737 -13.034 1.00 90.31 189 GLY A O 1
ATOM 1525 N N . VAL A 1 190 ? 18.785 3.965 -14.801 1.00 91.31 190 VAL A N 1
ATOM 1526 C CA . VAL A 1 190 ? 17.691 4.667 -14.108 1.00 91.31 190 VAL A CA 1
ATOM 1527 C C . VAL A 1 190 ? 16.634 3.685 -13.604 1.00 91.31 190 VAL A C 1
ATOM 1529 O O . VAL A 1 190 ? 16.236 3.782 -12.444 1.00 91.31 190 VAL A O 1
ATOM 1532 N N . ASP A 1 191 ? 16.205 2.725 -14.424 1.00 89.00 191 ASP A N 1
ATOM 1533 C CA . ASP A 1 191 ? 15.202 1.728 -14.037 1.00 89.00 191 ASP A CA 1
ATOM 1534 C C . ASP A 1 191 ? 15.715 0.778 -12.941 1.00 89.00 191 ASP A C 1
ATOM 1536 O O . ASP A 1 191 ? 14.991 0.496 -11.984 1.00 89.00 191 ASP A O 1
ATOM 1540 N N . CYS A 1 192 ? 16.989 0.376 -12.984 1.00 88.81 192 CYS A N 1
ATOM 1541 C CA . CYS A 1 192 ? 17.622 -0.384 -11.900 1.00 88.81 192 CYS A CA 1
ATOM 1542 C C . CYS A 1 192 ? 17.643 0.399 -10.575 1.00 88.81 192 CYS A C 1
ATOM 1544 O O . CYS A 1 192 ? 17.286 -0.144 -9.527 1.00 88.81 192 CYS A O 1
ATOM 1546 N N . ILE A 1 193 ? 18.018 1.684 -10.612 1.00 90.12 193 ILE A N 1
ATOM 1547 C CA . ILE A 1 193 ? 18.005 2.559 -9.428 1.00 90.12 193 ILE A CA 1
ATOM 1548 C C . ILE A 1 193 ? 16.573 2.727 -8.907 1.00 90.12 193 ILE A C 1
ATOM 1550 O O . ILE A 1 193 ? 16.339 2.629 -7.701 1.00 90.12 193 ILE A O 1
ATOM 1554 N N . CYS A 1 194 ? 15.601 2.926 -9.802 1.00 88.19 194 CYS A N 1
ATOM 1555 C CA . CYS A 1 194 ? 14.192 2.995 -9.430 1.00 88.19 194 CYS A CA 1
ATOM 1556 C C . CYS A 1 194 ? 13.743 1.704 -8.739 1.00 88.19 194 CYS A C 1
ATOM 1558 O O . CYS A 1 194 ? 13.093 1.793 -7.703 1.00 88.19 194 CYS A O 1
ATOM 1560 N N . GLY A 1 195 ? 14.142 0.527 -9.233 1.00 84.94 195 GLY A N 1
ATOM 1561 C CA . GLY A 1 195 ? 13.865 -0.767 -8.597 1.00 84.94 195 GLY A CA 1
ATOM 1562 C C . GLY A 1 195 ? 14.367 -0.855 -7.158 1.00 84.94 195 GLY A C 1
ATOM 1563 O O . GLY A 1 195 ? 13.598 -1.185 -6.251 1.00 84.94 195 GLY A O 1
ATOM 1564 N N . LEU A 1 196 ? 15.620 -0.452 -6.926 1.00 86.31 196 LEU A N 1
ATOM 1565 C CA . LEU A 1 196 ? 16.219 -0.431 -5.587 1.00 86.31 196 LEU A CA 1
ATOM 1566 C C . LEU A 1 196 ? 15.482 0.508 -4.621 1.00 86.31 196 LEU A C 1
ATOM 1568 O O . LEU A 1 196 ? 15.347 0.192 -3.441 1.00 86.31 196 LEU A O 1
ATOM 1572 N N . ILE A 1 197 ? 14.984 1.649 -5.107 1.00 85.12 197 ILE A N 1
ATOM 1573 C CA . ILE A 1 197 ? 14.232 2.618 -4.294 1.00 85.12 197 ILE A CA 1
ATOM 1574 C C . ILE A 1 197 ? 12.778 2.167 -4.088 1.00 85.12 197 ILE A C 1
ATOM 1576 O O . ILE A 1 197 ? 12.198 2.381 -3.021 1.00 85.12 197 ILE A O 1
ATOM 1580 N N . LEU A 1 198 ? 12.167 1.542 -5.094 1.00 79.88 198 LEU A N 1
ATOM 1581 C CA . LEU A 1 198 ? 10.772 1.108 -5.065 1.00 79.88 198 LEU A CA 1
ATOM 1582 C C . LEU A 1 198 ? 10.553 -0.027 -4.074 1.00 79.88 198 LEU A C 1
ATOM 1584 O O . LEU A 1 198 ? 9.537 -0.019 -3.381 1.00 79.88 198 LEU A O 1
ATOM 1588 N N . PHE A 1 199 ? 11.516 -0.939 -3.944 1.00 77.62 199 PHE A N 1
ATOM 1589 C CA . PHE A 1 199 ? 11.452 -2.055 -3.005 1.00 77.62 199 PHE A CA 1
ATOM 1590 C C . PHE A 1 199 ? 11.118 -1.615 -1.558 1.00 77.62 199 PHE A C 1
ATOM 1592 O O . PHE A 1 199 ? 10.050 -1.987 -1.059 1.00 77.62 199 PHE A O 1
ATOM 1599 N N . PRO A 1 200 ? 11.907 -0.751 -0.882 1.00 78.56 200 PRO A N 1
ATOM 1600 C CA . PRO A 1 200 ? 11.580 -0.290 0.468 1.00 78.56 200 PRO A CA 1
ATOM 1601 C C . PRO A 1 200 ? 10.330 0.601 0.511 1.00 78.56 200 PRO A C 1
ATOM 1603 O O . PRO A 1 200 ? 9.589 0.584 1.493 1.00 78.56 200 PRO A O 1
ATOM 1606 N N . VAL A 1 201 ? 10.045 1.375 -0.542 1.00 79.81 201 VAL A N 1
ATOM 1607 C CA . VAL A 1 201 ? 8.883 2.280 -0.578 1.00 79.81 201 VAL A CA 1
ATOM 1608 C C . VAL A 1 201 ? 7.564 1.502 -0.674 1.00 79.81 201 VAL A C 1
ATOM 1610 O O . VAL A 1 201 ? 6.581 1.863 -0.016 1.00 79.81 201 VAL A O 1
ATOM 1613 N N . PHE A 1 202 ? 7.516 0.427 -1.460 1.00 74.06 202 PHE A N 1
ATOM 1614 C CA . PHE A 1 202 ? 6.334 -0.425 -1.603 1.00 74.06 202 PHE A CA 1
ATOM 1615 C C . PHE A 1 202 ? 6.149 -1.406 -0.443 1.00 74.06 202 PHE A C 1
ATOM 1617 O O . PHE A 1 202 ? 4.999 -1.724 -0.136 1.00 74.06 202 PHE A O 1
ATOM 1624 N N . LEU A 1 203 ? 7.233 -1.806 0.232 1.00 70.88 203 LEU A N 1
ATOM 1625 C CA . LEU A 1 203 ? 7.182 -2.608 1.459 1.00 70.88 203 LEU A CA 1
ATOM 1626 C C . LEU A 1 203 ? 6.875 -1.786 2.715 1.00 70.88 203 LEU A C 1
ATOM 1628 O O . LEU A 1 203 ? 6.377 -2.336 3.693 1.00 70.88 203 LEU A O 1
ATOM 1632 N N . SER A 1 204 ? 7.140 -0.475 2.702 1.00 66.44 204 SER A N 1
ATOM 1633 C CA . SER A 1 204 ? 6.797 0.393 3.829 1.00 66.44 204 SER A CA 1
ATOM 1634 C C . SER A 1 204 ? 5.277 0.544 3.968 1.00 66.44 204 SER A C 1
ATOM 1636 O O . SER A 1 204 ? 4.652 1.401 3.336 1.00 66.44 204 SER A O 1
ATOM 1638 N N . ASP A 1 205 ? 4.678 -0.283 4.819 1.00 64.62 205 ASP A N 1
ATOM 1639 C CA . ASP A 1 205 ? 3.325 -0.068 5.313 1.00 64.62 205 ASP A CA 1
ATOM 1640 C C . ASP A 1 205 ? 3.365 0.734 6.613 1.00 64.62 205 ASP A C 1
ATOM 1642 O O . ASP A 1 205 ? 4.167 0.507 7.518 1.00 64.62 205 ASP A O 1
ATOM 1646 N N . VAL A 1 206 ? 2.498 1.742 6.673 1.00 66.88 206 VAL A N 1
ATOM 1647 C CA . VAL A 1 206 ? 2.244 2.495 7.898 1.00 66.88 206 VAL A CA 1
ATOM 1648 C C . VAL A 1 206 ? 1.024 1.857 8.542 1.00 66.88 206 VAL A C 1
ATOM 1650 O O . VAL A 1 206 ? -0.093 2.040 8.040 1.00 66.88 206 VAL A O 1
ATOM 1653 N N . TYR A 1 207 ? 1.271 1.096 9.605 1.00 65.75 207 TYR A N 1
ATOM 1654 C CA . TYR A 1 207 ? 0.243 0.466 10.422 1.00 65.75 207 TYR A CA 1
ATOM 1655 C C . TYR A 1 207 ? -0.313 1.470 11.436 1.00 65.75 207 TYR A C 1
ATOM 1657 O O . TYR A 1 207 ? 0.431 2.166 12.144 1.00 65.75 207 TYR A O 1
ATOM 1665 N N . CYS A 1 208 ? -1.638 1.566 11.457 1.00 68.88 208 CYS A N 1
ATOM 1666 C CA . CYS A 1 208 ? -2.390 2.300 12.460 1.00 68.88 208 CYS A CA 1
ATOM 1667 C C . CYS A 1 208 ? -3.293 1.290 13.156 1.00 68.88 208 CYS A C 1
ATOM 1669 O O . CYS A 1 208 ? -4.122 0.673 12.491 1.00 68.88 208 CYS A O 1
ATOM 1671 N N . GLU A 1 209 ? -3.102 1.122 14.457 1.00 72.75 209 GLU A N 1
ATOM 1672 C CA . GLU A 1 209 ? -3.908 0.228 15.282 1.00 72.75 209 GLU A CA 1
ATOM 1673 C C . GLU A 1 209 ? -5.092 1.004 15.852 1.00 72.75 209 GLU A C 1
ATOM 1675 O O . GLU A 1 209 ? -4.951 2.158 16.268 1.00 72.75 209 GLU A O 1
ATOM 1680 N N . TYR A 1 210 ? -6.259 0.374 15.812 1.00 75.94 210 TYR A N 1
ATOM 1681 C CA . TYR A 1 210 ? -7.504 0.910 16.338 1.00 75.94 210 TYR A CA 1
ATOM 1682 C C . TYR A 1 210 ? -8.092 -0.108 17.298 1.00 75.94 210 TYR A C 1
ATOM 1684 O O . TYR A 1 210 ? -8.166 -1.287 16.964 1.00 75.94 210 TYR A O 1
ATOM 1692 N N . ASN A 1 211 ? -8.570 0.375 18.436 1.00 80.00 211 ASN A N 1
ATOM 1693 C CA . ASN A 1 211 ? -9.319 -0.422 19.391 1.00 80.00 211 ASN A CA 1
ATOM 1694 C C . ASN A 1 211 ? -10.803 -0.076 19.282 1.00 80.00 211 ASN A C 1
ATOM 1696 O O . ASN A 1 211 ? -11.170 1.072 19.022 1.00 80.00 211 ASN A O 1
ATOM 1700 N N . LEU A 1 212 ? -11.662 -1.073 19.472 1.00 84.12 212 LEU A N 1
ATOM 1701 C CA . LEU A 1 212 ? -13.106 -0.881 19.488 1.00 84.12 212 LEU A CA 1
ATOM 1702 C C . LEU A 1 212 ? -13.562 -0.415 20.875 1.00 84.12 212 LEU A C 1
ATOM 1704 O O . LEU A 1 212 ? -13.207 -1.026 21.881 1.00 84.12 212 LEU A O 1
ATOM 1708 N N . TYR A 1 213 ? -14.391 0.622 20.914 1.00 83.38 213 TYR A N 1
ATOM 1709 C CA . TYR A 1 213 ? -15.019 1.152 22.119 1.00 83.38 213 TYR A CA 1
ATOM 1710 C C . TYR A 1 213 ? -16.540 1.180 21.971 1.00 83.38 213 TYR A C 1
ATOM 1712 O O . TYR A 1 213 ? -17.070 1.435 20.887 1.00 83.38 213 TYR A O 1
ATOM 1720 N N . PHE A 1 214 ? -17.226 0.951 23.087 1.00 84.94 214 PHE A N 1
ATOM 1721 C CA . PHE A 1 214 ? -18.648 1.217 23.263 1.00 84.94 214 PHE A CA 1
ATOM 1722 C C . PHE A 1 214 ? -18.781 2.552 23.988 1.00 84.94 214 PHE A C 1
ATOM 1724 O O . PHE A 1 214 ? -18.283 2.708 25.105 1.00 84.94 214 PHE A O 1
ATOM 1731 N N . VAL A 1 215 ? -19.411 3.522 23.334 1.00 83.38 215 VAL A N 1
ATOM 1732 C CA . VAL A 1 215 ? -19.524 4.897 23.818 1.00 83.38 215 VAL A CA 1
ATOM 1733 C C . VAL A 1 215 ? -20.996 5.255 23.981 1.00 83.38 215 VAL A C 1
ATOM 1735 O O . VAL A 1 215 ? -21.783 5.139 23.042 1.00 83.38 215 VAL A O 1
ATOM 1738 N N . LYS A 1 216 ? -21.382 5.705 25.176 1.00 81.88 216 LYS A N 1
ATOM 1739 C CA . LYS A 1 216 ? -22.712 6.267 25.444 1.00 81.88 216 LYS A CA 1
ATOM 1740 C C . LYS A 1 216 ? -22.568 7.405 26.448 1.00 81.88 216 LYS A C 1
ATOM 1742 O O . LYS A 1 216 ? -22.069 7.191 27.552 1.00 81.88 216 LYS A O 1
ATOM 1747 N N . ASN A 1 217 ? -23.047 8.596 26.089 1.00 80.81 217 ASN A N 1
ATOM 1748 C CA . ASN A 1 217 ? -22.869 9.822 26.878 1.00 80.81 217 ASN A CA 1
ATOM 1749 C C . ASN A 1 217 ? -21.371 10.085 27.157 1.00 80.81 217 ASN A C 1
ATOM 1751 O O . ASN A 1 217 ? -20.590 10.139 26.212 1.00 80.81 217 ASN A O 1
ATOM 1755 N N . ASP A 1 218 ? -20.973 10.205 28.428 1.00 74.50 218 ASP A N 1
ATOM 1756 C CA . ASP A 1 218 ? -19.582 10.428 28.852 1.00 74.50 218 ASP A CA 1
ATOM 1757 C C . ASP A 1 218 ? -18.814 9.128 29.161 1.00 74.50 218 ASP A C 1
ATOM 1759 O O . ASP A 1 218 ? -17.637 9.175 29.522 1.00 74.50 218 ASP A O 1
ATOM 1763 N N . LEU A 1 219 ? -19.461 7.962 29.027 1.00 76.69 219 LEU A N 1
ATOM 1764 C CA . LEU A 1 219 ? -18.863 6.667 29.341 1.00 76.69 219 LEU A CA 1
ATOM 1765 C C . LEU A 1 219 ? -18.346 5.990 28.067 1.00 76.69 219 LEU A C 1
ATOM 1767 O O . LEU A 1 219 ? -19.102 5.739 27.125 1.00 76.69 219 LEU A O 1
ATOM 1771 N N . SER A 1 220 ? -17.054 5.663 28.062 1.00 78.75 220 SER A N 1
ATOM 1772 C CA . SER A 1 220 ? -16.383 4.934 26.984 1.00 78.75 220 SER A CA 1
ATOM 1773 C C . SER A 1 220 ? -15.715 3.680 27.534 1.00 78.75 220 SER A C 1
ATOM 1775 O O . SER A 1 220 ? -14.749 3.784 28.291 1.00 78.75 220 SER A O 1
ATOM 1777 N N . ILE A 1 221 ? -16.193 2.506 27.129 1.00 81.50 221 ILE A N 1
ATOM 1778 C CA . ILE A 1 221 ? -15.653 1.224 27.592 1.00 81.50 221 ILE A CA 1
ATOM 1779 C C . ILE A 1 221 ? -14.998 0.496 26.409 1.00 81.50 221 ILE A C 1
ATOM 1781 O O . ILE A 1 221 ? -15.647 0.322 25.372 1.00 81.50 221 ILE A O 1
ATOM 1785 N N . PRO A 1 222 ? -13.726 0.073 26.517 1.00 82.31 222 PRO A N 1
ATOM 1786 C CA . PRO A 1 222 ? -13.082 -0.726 25.481 1.00 82.31 222 PRO A CA 1
ATOM 1787 C C . PRO A 1 222 ? -13.744 -2.104 25.364 1.00 82.31 222 PRO A C 1
ATOM 1789 O O . PRO A 1 222 ? -14.055 -2.755 26.361 1.00 82.31 222 PRO A O 1
ATOM 1792 N N . TYR A 1 223 ? -13.909 -2.581 24.130 1.00 84.12 223 TYR A N 1
ATOM 1793 C CA . TYR A 1 223 ? -14.491 -3.893 23.838 1.00 84.12 223 TYR A CA 1
ATOM 1794 C C . TYR A 1 223 ? -13.768 -5.035 24.560 1.00 84.12 223 TYR A C 1
ATOM 1796 O O . TYR A 1 223 ? -14.424 -5.957 25.034 1.00 84.12 223 TYR A O 1
ATOM 1804 N N . GLU A 1 224 ? -12.444 -4.947 24.709 1.00 79.19 224 GLU A N 1
ATOM 1805 C CA . GLU A 1 224 ? -11.640 -5.987 25.362 1.00 79.19 224 GLU A CA 1
ATOM 1806 C C . GLU A 1 224 ? -12.104 -6.274 26.801 1.00 79.19 224 GLU A C 1
ATOM 1808 O O . GLU A 1 224 ? -12.089 -7.420 27.236 1.00 79.19 224 GLU A O 1
ATOM 1813 N N . GLN A 1 225 ? -12.604 -5.258 27.515 1.00 80.81 225 GLN A N 1
ATOM 1814 C CA . GLN A 1 225 ? -13.154 -5.409 28.869 1.00 80.81 225 GLN A CA 1
ATOM 1815 C C . GLN A 1 225 ? -14.581 -5.983 28.876 1.00 80.81 225 GLN A C 1
ATOM 1817 O O . GLN A 1 225 ? -15.009 -6.576 29.861 1.00 80.81 225 GLN A O 1
ATOM 1822 N N . LEU A 1 226 ? -15.331 -5.827 27.781 1.00 81.75 226 LEU A N 1
ATOM 1823 C CA . LEU A 1 226 ? -16.714 -6.301 27.649 1.00 81.75 226 LEU A CA 1
ATOM 1824 C C . LEU A 1 226 ? -16.817 -7.677 26.986 1.00 81.75 226 LEU A C 1
ATOM 1826 O O . LEU A 1 226 ? -17.863 -8.317 27.069 1.00 81.75 226 LEU A O 1
ATOM 1830 N N . LYS A 1 227 ? -15.755 -8.142 26.325 1.00 84.44 227 LYS A N 1
ATOM 1831 C CA . LYS A 1 227 ? -15.756 -9.331 25.469 1.00 84.44 227 LYS A CA 1
ATOM 1832 C C . LYS A 1 227 ? -16.298 -10.581 26.163 1.00 84.44 227 LYS A C 1
ATOM 1834 O O . LYS A 1 227 ? -17.178 -11.250 25.614 1.00 84.44 227 LYS A O 1
ATOM 1839 N N . GLU A 1 228 ? -15.802 -10.890 27.361 1.00 83.06 228 GLU A N 1
ATOM 1840 C CA . GLU A 1 228 ? -16.246 -12.066 28.122 1.00 83.06 228 GLU A CA 1
ATOM 1841 C C . GLU A 1 228 ? -17.692 -11.923 28.599 1.00 83.06 228 GLU A C 1
ATOM 1843 O O . GLU A 1 228 ? -18.492 -12.848 28.441 1.00 83.06 228 GLU A O 1
ATOM 1848 N N . PHE A 1 229 ? -18.057 -10.743 29.104 1.00 83.25 229 PHE A N 1
ATOM 1849 C CA . PHE A 1 229 ? -19.419 -10.446 29.538 1.00 83.25 229 PHE A CA 1
ATOM 1850 C C . PHE A 1 229 ? -20.428 -10.573 28.389 1.00 83.25 229 PHE A C 1
ATOM 1852 O O . PHE A 1 229 ? -21.486 -11.186 28.548 1.00 83.25 229 PHE A O 1
ATOM 1859 N N . MET A 1 230 ? -20.099 -10.029 27.215 1.00 84.56 230 MET A N 1
ATOM 1860 C CA . MET A 1 230 ? -20.944 -10.111 26.025 1.00 84.56 230 MET A CA 1
ATOM 1861 C C . MET A 1 230 ? -21.140 -11.559 25.580 1.00 84.56 230 MET A C 1
ATOM 1863 O O . MET A 1 230 ? -22.268 -11.954 25.286 1.00 84.56 230 MET A O 1
ATOM 1867 N N . LYS A 1 231 ? -20.073 -12.367 25.610 1.00 85.00 231 LYS A N 1
ATOM 1868 C CA . LYS A 1 231 ? -20.129 -13.797 25.286 1.00 85.00 231 LYS A CA 1
ATOM 1869 C C . LYS A 1 231 ? -21.035 -14.563 26.253 1.00 85.00 231 LYS A C 1
ATOM 1871 O O . LYS A 1 231 ? -21.880 -15.335 25.813 1.00 85.00 231 LYS A O 1
ATOM 1876 N N . GLN A 1 232 ? -20.904 -14.319 27.557 1.00 84.31 232 GLN A N 1
ATOM 1877 C CA . GLN A 1 232 ? -21.725 -14.972 28.587 1.00 84.31 232 GLN A CA 1
ATOM 1878 C C . GLN A 1 232 ? -23.215 -14.608 28.485 1.00 84.31 232 GLN A C 1
ATOM 1880 O O . GLN A 1 232 ? -24.072 -15.445 28.757 1.00 84.31 232 GLN A O 1
ATOM 1885 N N . ASN A 1 233 ? -23.530 -13.380 28.062 1.00 82.81 233 ASN A N 1
ATOM 1886 C CA . ASN A 1 233 ? -24.899 -12.861 27.982 1.00 82.81 233 ASN A CA 1
ATOM 1887 C C . ASN A 1 233 ? -25.505 -12.908 26.565 1.00 82.81 233 ASN A C 1
ATOM 1889 O O . ASN A 1 233 ? -26.569 -12.331 26.338 1.00 82.81 233 ASN A O 1
ATOM 1893 N N . ASN A 1 234 ? -24.857 -13.587 25.607 1.00 81.69 234 ASN A N 1
ATOM 1894 C CA . ASN A 1 234 ? -25.278 -13.663 24.199 1.00 81.69 234 ASN A CA 1
ATOM 1895 C C . ASN A 1 234 ? -25.530 -12.285 23.550 1.00 81.69 234 ASN A C 1
ATOM 1897 O O . ASN A 1 234 ? -26.481 -12.099 22.785 1.00 81.69 234 ASN A O 1
ATOM 1901 N N . LEU A 1 235 ? -24.675 -11.310 23.858 1.00 81.19 235 LEU A N 1
ATOM 1902 C CA . LEU A 1 235 ? -24.706 -9.971 23.277 1.00 81.19 235 LEU A CA 1
ATOM 1903 C C . LEU A 1 235 ? -23.767 -9.894 22.070 1.00 81.19 235 LEU A C 1
ATOM 1905 O O . LEU A 1 235 ? -22.732 -10.557 22.026 1.00 81.19 235 LEU A O 1
ATOM 1909 N N . LYS A 1 236 ? -24.133 -9.067 21.092 1.00 75.25 236 LYS A N 1
ATOM 1910 C CA . LYS A 1 236 ? -23.341 -8.790 19.891 1.00 75.25 236 LYS A CA 1
ATOM 1911 C C . LYS A 1 236 ? -23.119 -7.314 19.743 1.00 75.25 236 LYS A C 1
ATOM 1913 O O . LYS A 1 236 ? -24.017 -6.541 20.130 1.00 75.25 236 LYS A O 1
#

Secondary structure (DSSP, 8-state):
----HHHHHHHHHHHHHHHHHHHHHHHHHHHHHHHH-HHHHHHHHHHSEEEEEESS-HHHHHHHHHHHHHHHHHHHHHHHHHHHHHHTTTTSTTHHHHHHHHHHHHHHHHHHHHT--PPPSEEETTTS-TTS-EEE-TTS-EEEE--S-HHHHHHHHHHHHHHHHHHHHHHHHHHHTT---HHHHHHHHHHHHHHHHHHHHHH------EEEEEEETTEEEEHHHHHHHHHHTT--

Solvent-accessible surface area (backbone atoms only — not comparable to full-atom values): 13301 Å² total; per-residue (Å²): 133,80,80,55,66,63,60,57,47,52,53,48,50,55,50,46,54,51,47,53,50,53,65,66,50,42,61,56,50,51,53,46,36,66,72,73,36,55,66,58,52,54,54,43,61,75,69,30,48,51,33,34,34,46,76,67,53,72,68,55,52,52,51,50,42,50,51,48,52,51,47,47,50,53,48,44,54,52,49,50,54,52,51,48,51,45,56,76,44,44,91,43,80,72,34,57,59,57,45,53,52,47,54,63,39,48,45,48,52,51,51,56,56,74,70,59,69,77,79,66,63,64,40,49,55,84,76,47,73,83,85,49,60,42,43,58,46,98,71,73,44,78,62,42,81,57,59,74,56,70,70,54,50,50,40,54,53,47,53,41,51,44,26,52,54,49,23,49,45,55,50,51,48,32,56,77,71,71,51,84,57,75,66,43,57,53,42,27,52,50,25,47,53,47,26,67,56,38,46,62,54,73,66,60,75,85,87,80,61,49,46,53,28,39,36,49,92,92,47,67,46,52,43,83,81,42,50,65,61,28,62,76,69,76,50,117

pLDDT: mean 77.29, std 12.74, range [42.78, 92.44]

Radius of gyration: 25.81 Å; Cα contacts (8 Å, |Δi|>4): 228; chains: 1; bounding box: 53×51×75 Å

Foldseek 3Di:
DDPPVVVVVVVVVVVVVLVVCQVVVQVVVLVCCVVPPLPVVQVLLVPFFKKWAFPDDPVVLVVLLVVVLVLLVLLLVLLVLLLVLLVVVVVFPPSVVLNVLSCVLSVLSVVCNVPDDRDDRMDTQVNPPPPAPFDADPLRRGFGRDDDDPVSVVSLVCSLCSLVVSLCCLPPRCVVVVHDDPVSVVSSVSSVVSSVVSVCSSVDDRDTHIFMWGDDDSHIDTCVSCVVVCVVVVHD

Sequence (236 aa):
MADNVFDKLDEQAKVLARIDKNTSDNSSVVDEMLKTNSSELVEFVKNADRVFIYCGDKSDLSRKNKKRRISIIKKLVLSLIQIITVLAAIYIPYMWCVLILNLLIYAYPIYKAVTFKPLPYEMKYDEMDKKSSGIYDDNNILCGNDGEKWYVKILRVAAIIMPYLNAVSLWLIPAIAGIVRIYLFVFVGVDCICGLILFPVFLSDVYCEYNLYFVKNDLSIPYEQLKEFMKQNNLK